Protein AF-A0A9D5ULV4-F1 (afdb_monomer_lite)

Secondary structure (DSSP, 8-state):
-HHHHS--EEEETTEEEETTHHHHHHHHHHHHHHHHHHHHHTT-HHHHH-GGGHHHHHHHHHHHHHHHHHHHHHHHHTT------THHHHHHHHHHHHSTT------S----TTTTTTS--TTS--HHHHHHHHHHHHHHHHHIIIIITTT-HHHHHHHHHHHHHHHHHHHHTTT-HHHHHHHHHHHHHHHHTT--TTS-HHHHTTS-HHHHHHHHHHHHHHHHHS-TTSS--HHHHHHHHHHHHHHHHHHHHHHTT-HHHHHHHHHHHHHHHHHHHHHHHHHHHHHHHHHHHHHHHHTT---

Sequence (303 aa):
LRQVLAPKVDNIDGQLTDTNQKKREDFYSALTAFSNCLKVALQSATYFEDKSFDDKRELYKKALKSMSELRKQVREDAEETVNYDAYAESIRTMLDKHIGGVEIQESEGVYLVGNMGKDAKPKDMSDDEARNKKDAITGRVTKMIEQDLADDPYAQEYFSNLLKKAIEQAKEMFDAPAKQYLLFADFEEQVKERKVEGMPSERFDDLNPKVKRHVQAYYGLFLKHLDDVSNLSEDERFDFSMAIDEVVTSAVAEFSINPQEIEKQINRQLLPMMFKAIGMNAAKTIINDVIQITRLGVAGYHS

Radius of gyration: 25.41 Å; chains: 1; bounding box: 63×46×69 Å

Foldseek 3Di:
DLLLQFFAWDQDPNDTDGPNPVVLVVLVVVLLVLLVVLLVLVVDPVSVVDPVCPVVNVVSLVVNVVSLLSNVVRCVLLVPDDPVDPRVVSSVVCCCVPVPDDPPPPPPPPPPSVCLLPDDPLVPDDLVRLQSLLSSLLSVLLCCLVQVCLLAPQLSVQLSVVSNVLSVVLVVVVPCSSVNNNSSSVSSVCSVVSPDPPQPPVVLVPDDPVLSSQLVSLLSLCVVLDDPPDFDDNVRSSVLSSVLSVQLVVLCVVQVPPLVSSLVSSCVVQQVVVCVTPNRPSSVSSSVSSSSSSCCVSVPSDD

pLDDT: mean 74.27, std 13.92, range [29.5, 90.75]

Structure (mmCIF, N/CA/C/O backbone):
data_AF-A0A9D5ULV4-F1
#
_entry.id   AF-A0A9D5ULV4-F1
#
loop_
_atom_site.group_PDB
_atom_site.id
_atom_site.type_symbol
_atom_site.label_atom_id
_atom_site.label_alt_id
_atom_site.label_comp_id
_atom_site.label_asym_id
_atom_site.label_entity_id
_atom_site.label_seq_id
_atom_site.pdbx_PDB_ins_code
_atom_site.Cartn_x
_atom_site.Cartn_y
_atom_site.Cartn_z
_atom_site.occupancy
_atom_site.B_iso_or_equiv
_atom_site.auth_seq_id
_atom_site.auth_comp_id
_atom_site.auth_asym_id
_atom_site.auth_atom_id
_atom_site.pdbx_PDB_model_num
ATOM 1 N N . LEU A 1 1 ? 9.200 -9.197 -23.186 1.00 66.88 1 LEU A N 1
ATOM 2 C CA . LEU A 1 1 ? 9.916 -8.285 -22.256 1.00 66.88 1 LEU A CA 1
ATOM 3 C C . LEU A 1 1 ? 8.990 -7.719 -21.185 1.00 66.88 1 LEU A C 1
ATOM 5 O O . LEU A 1 1 ? 9.306 -7.909 -20.022 1.00 66.88 1 LEU A O 1
ATOM 9 N N . ARG A 1 2 ? 7.840 -7.123 -21.541 1.00 71.25 2 ARG A N 1
ATOM 10 C CA . ARG A 1 2 ? 6.852 -6.610 -20.568 1.00 71.25 2 ARG A CA 1
ATOM 11 C C . ARG A 1 2 ? 6.470 -7.619 -19.473 1.00 71.25 2 ARG A C 1
ATOM 13 O O . ARG A 1 2 ? 6.623 -7.299 -18.307 1.00 71.25 2 ARG A O 1
ATOM 20 N N . GLN A 1 3 ? 6.143 -8.863 -19.830 1.00 71.69 3 GLN A N 1
ATOM 21 C CA . GLN A 1 3 ? 5.809 -9.935 -18.871 1.00 71.69 3 GLN A CA 1
ATOM 22 C C . GLN A 1 3 ? 6.907 -10.235 -17.828 1.00 71.69 3 GLN A C 1
ATOM 24 O O . GLN A 1 3 ? 6.620 -10.661 -16.718 1.00 71.69 3 GLN A O 1
ATOM 29 N N . VAL A 1 4 ? 8.184 -10.021 -18.168 1.00 81.44 4 VAL A N 1
ATOM 30 C CA . VAL A 1 4 ? 9.313 -10.281 -17.251 1.00 81.44 4 VAL A CA 1
ATOM 31 C C . VAL A 1 4 ? 9.446 -9.176 -16.199 1.00 81.44 4 VAL A C 1
ATOM 33 O O . VAL A 1 4 ? 10.030 -9.402 -15.141 1.00 81.44 4 VAL A O 1
ATOM 36 N N . LEU A 1 5 ? 8.924 -7.988 -16.508 1.00 81.94 5 LEU A N 1
ATOM 37 C CA . LEU A 1 5 ? 8.974 -6.803 -15.659 1.00 81.94 5 LEU A CA 1
ATOM 38 C C . LEU A 1 5 ? 7.630 -6.512 -14.979 1.00 81.94 5 LEU A C 1
ATOM 40 O O . LEU A 1 5 ? 7.624 -5.796 -13.988 1.00 81.94 5 LEU A O 1
ATOM 44 N N . ALA A 1 6 ? 6.516 -7.063 -15.469 1.00 80.44 6 ALA A N 1
ATOM 45 C CA . ALA A 1 6 ? 5.201 -6.920 -14.850 1.00 80.44 6 ALA A CA 1
ATOM 46 C C . ALA A 1 6 ? 5.227 -7.348 -13.365 1.00 80.44 6 ALA A C 1
ATOM 48 O O . ALA A 1 6 ? 5.988 -8.264 -13.013 1.00 80.44 6 ALA A O 1
ATOM 49 N N . PRO A 1 7 ? 4.445 -6.684 -12.493 1.00 82.88 7 PRO A N 1
ATOM 50 C CA . PRO A 1 7 ? 4.368 -7.042 -11.080 1.00 82.88 7 PRO A CA 1
ATOM 51 C C . PRO A 1 7 ? 3.946 -8.496 -10.928 1.00 82.88 7 PRO A C 1
ATOM 53 O O . PRO A 1 7 ? 3.003 -8.945 -11.568 1.00 82.88 7 PRO A O 1
ATOM 56 N N . LYS A 1 8 ? 4.666 -9.252 -10.101 1.00 85.00 8 LYS A N 1
ATOM 57 C CA . LYS A 1 8 ? 4.357 -10.660 -9.865 1.00 85.00 8 LYS A CA 1
ATOM 58 C C . LYS A 1 8 ? 4.332 -10.932 -8.376 1.00 85.00 8 LYS A C 1
ATOM 60 O O . LYS A 1 8 ? 5.344 -11.310 -7.780 1.00 85.00 8 LYS A O 1
ATOM 65 N N . VAL A 1 9 ? 3.147 -10.725 -7.812 1.00 84.19 9 VAL A N 1
ATOM 66 C CA . VAL A 1 9 ? 2.872 -10.956 -6.398 1.00 84.19 9 VAL A CA 1
ATOM 67 C C . VAL A 1 9 ? 2.706 -12.448 -6.151 1.00 84.19 9 VAL A C 1
ATOM 69 O O . VAL A 1 9 ? 1.846 -13.107 -6.736 1.00 84.19 9 VAL A O 1
ATOM 72 N N . ASP A 1 10 ? 3.539 -12.966 -5.261 1.00 82.25 10 ASP A N 1
ATOM 73 C CA . ASP A 1 10 ? 3.468 -14.321 -4.742 1.00 82.25 10 ASP A CA 1
ATOM 74 C C . ASP A 1 10 ? 3.473 -14.276 -3.208 1.00 82.25 10 ASP A C 1
ATOM 76 O O . ASP A 1 10 ? 4.023 -13.364 -2.593 1.00 82.25 10 ASP A O 1
ATOM 80 N N . ASN A 1 11 ? 2.852 -15.272 -2.576 1.00 82.31 11 ASN A N 1
ATOM 81 C CA . ASN A 1 11 ? 2.941 -15.461 -1.131 1.00 82.31 11 ASN A CA 1
ATOM 82 C C . ASN A 1 11 ? 4.244 -16.211 -0.805 1.00 82.31 11 ASN A C 1
ATOM 84 O O . ASN A 1 11 ? 4.373 -17.386 -1.155 1.00 82.31 11 ASN A O 1
ATOM 88 N N . ILE A 1 12 ? 5.196 -15.528 -0.167 1.00 81.44 12 ILE A N 1
ATOM 89 C CA . ILE A 1 12 ? 6.477 -16.081 0.293 1.00 81.44 12 ILE A CA 1
ATOM 90 C C . ILE A 1 12 ? 6.503 -15.955 1.815 1.00 81.44 12 ILE A C 1
ATOM 92 O O . ILE A 1 12 ? 6.369 -14.856 2.344 1.00 81.44 12 ILE A O 1
ATOM 96 N N . ASP A 1 13 ? 6.621 -17.082 2.521 1.00 77.50 13 ASP A N 1
ATOM 97 C CA . ASP A 1 13 ? 6.678 -17.142 3.991 1.00 77.50 13 ASP A CA 1
ATOM 98 C C . ASP A 1 13 ? 5.540 -16.384 4.711 1.00 77.50 13 ASP A C 1
ATOM 100 O O . ASP A 1 13 ? 5.704 -15.857 5.810 1.00 77.50 13 ASP A O 1
ATOM 104 N N . GLY A 1 14 ? 4.352 -16.328 4.097 1.00 73.50 14 GLY A N 1
ATOM 105 C CA . GLY A 1 14 ? 3.178 -15.653 4.655 1.00 73.50 14 GLY A CA 1
ATOM 106 C C . GLY A 1 14 ? 3.082 -14.159 4.331 1.00 73.50 14 GLY A C 1
ATOM 107 O O . GLY A 1 14 ? 2.110 -13.525 4.755 1.00 73.50 14 GLY A O 1
ATOM 108 N N . GLN A 1 15 ? 4.023 -13.600 3.567 1.00 75.44 15 GLN A N 1
ATOM 109 C CA . GLN A 1 15 ? 4.020 -12.210 3.109 1.00 75.44 15 GLN A CA 1
ATOM 110 C C . GLN A 1 15 ? 3.760 -12.130 1.601 1.00 75.44 15 GLN A C 1
ATOM 112 O O . GLN A 1 15 ? 4.337 -12.878 0.808 1.00 75.44 15 GLN A O 1
ATOM 117 N N . LEU A 1 16 ? 2.884 -11.208 1.195 1.00 79.31 16 LEU A N 1
ATOM 118 C CA . LEU A 1 16 ? 2.658 -10.899 -0.215 1.00 79.31 16 LEU A CA 1
ATOM 119 C C . LEU A 1 16 ? 3.875 -10.130 -0.729 1.00 79.31 16 LEU A C 1
ATOM 121 O O . LEU A 1 16 ? 4.166 -9.037 -0.262 1.00 79.31 16 LEU A O 1
ATOM 125 N N . THR A 1 17 ? 4.622 -10.736 -1.647 1.00 81.69 17 THR A N 1
ATOM 126 C CA . THR A 1 17 ? 5.887 -10.188 -2.142 1.00 81.69 17 THR A CA 1
ATOM 127 C C . THR A 1 17 ? 5.863 -10.111 -3.659 1.00 81.69 17 THR A C 1
ATOM 129 O O . THR A 1 17 ? 5.607 -11.110 -4.335 1.00 81.69 17 THR A O 1
ATOM 132 N N . ASP A 1 18 ? 6.190 -8.944 -4.216 1.00 85.81 18 ASP A N 1
ATOM 133 C CA . ASP A 1 18 ? 6.416 -8.804 -5.652 1.00 85.81 18 ASP A CA 1
ATOM 134 C C . ASP A 1 18 ? 7.810 -9.317 -6.043 1.00 85.81 18 ASP A C 1
ATOM 136 O O . ASP A 1 18 ? 8.836 -8.649 -5.898 1.00 85.81 18 ASP A O 1
ATOM 140 N N . THR A 1 19 ? 7.844 -10.522 -6.602 1.00 87.44 19 THR A N 1
ATOM 141 C CA . THR A 1 19 ? 9.079 -11.210 -7.011 1.00 87.44 19 THR A CA 1
ATOM 142 C C . THR A 1 19 ? 9.825 -10.525 -8.157 1.00 87.44 19 THR A C 1
ATOM 144 O O . THR A 1 19 ? 11.019 -10.771 -8.358 1.00 87.44 19 THR A O 1
ATOM 147 N N . ASN A 1 20 ? 9.151 -9.664 -8.923 1.00 88.25 20 ASN A N 1
ATOM 148 C CA . ASN A 1 20 ? 9.745 -8.939 -10.041 1.00 88.25 20 ASN A CA 1
ATOM 149 C C . ASN A 1 20 ? 10.171 -7.513 -9.670 1.00 88.25 20 ASN A C 1
ATOM 151 O O . ASN A 1 20 ? 10.810 -6.864 -10.501 1.00 88.25 20 ASN A O 1
ATOM 155 N N . GLN A 1 21 ? 9.919 -7.052 -8.438 1.00 8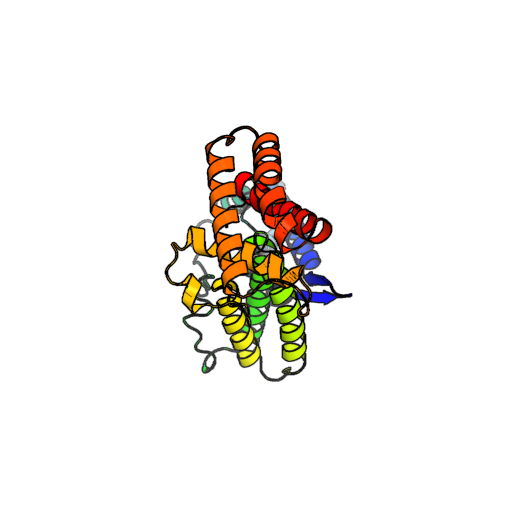5.75 21 GLN A N 1
ATOM 156 C CA . GLN A 1 21 ? 10.292 -5.708 -7.988 1.00 85.75 21 GLN A CA 1
ATOM 157 C C . GLN A 1 21 ? 11.775 -5.407 -8.242 1.00 85.75 21 GLN A C 1
ATOM 159 O O . GLN A 1 21 ? 12.106 -4.444 -8.931 1.00 85.75 21 GLN A O 1
ATOM 164 N N . LYS A 1 22 ? 12.678 -6.290 -7.799 1.00 87.50 22 LYS A N 1
ATOM 165 C CA . LYS A 1 22 ? 14.123 -6.113 -8.014 1.00 87.50 22 LYS A CA 1
ATOM 166 C C . LYS A 1 22 ? 14.494 -6.012 -9.498 1.00 87.50 22 LYS A C 1
ATOM 168 O O . LYS A 1 22 ? 15.305 -5.178 -9.882 1.00 87.50 22 LYS A O 1
ATOM 173 N N . LYS A 1 23 ? 13.880 -6.833 -10.357 1.00 89.31 23 LYS A N 1
ATOM 174 C CA . LYS A 1 23 ? 14.143 -6.797 -11.806 1.00 89.31 23 LYS A CA 1
ATOM 175 C C . LYS A 1 23 ? 13.681 -5.480 -12.427 1.00 89.31 23 LYS A C 1
ATOM 177 O O . LYS A 1 23 ? 14.348 -4.980 -13.333 1.00 89.31 23 LYS A O 1
ATOM 182 N N . ARG A 1 24 ? 12.558 -4.921 -11.956 1.00 90.06 24 ARG A N 1
ATOM 183 C CA . ARG A 1 24 ? 12.090 -3.592 -12.372 1.00 90.06 24 ARG A CA 1
ATOM 184 C C . ARG A 1 24 ? 13.054 -2.500 -11.935 1.00 90.06 24 ARG A C 1
ATOM 186 O O . ARG A 1 24 ? 13.441 -1.684 -12.766 1.00 90.06 24 ARG A O 1
ATOM 193 N N . GLU A 1 25 ? 13.481 -2.513 -10.676 1.00 84.56 25 GLU A N 1
ATOM 194 C CA . GLU A 1 25 ? 14.440 -1.542 -10.138 1.00 84.56 25 GLU A CA 1
ATOM 195 C C . GLU A 1 25 ? 15.774 -1.578 -10.899 1.00 84.56 25 GLU A C 1
ATOM 197 O O . GLU A 1 25 ? 16.257 -0.535 -11.350 1.00 84.56 25 GLU A O 1
ATOM 202 N N . ASP A 1 26 ? 16.317 -2.775 -11.141 1.00 88.44 26 ASP A N 1
ATOM 203 C CA . ASP A 1 26 ? 17.537 -2.978 -11.926 1.00 88.44 26 ASP A CA 1
ATOM 204 C C . ASP A 1 26 ? 17.370 -2.458 -13.364 1.00 88.44 26 ASP A C 1
ATOM 206 O O . ASP A 1 26 ? 18.241 -1.755 -13.883 1.00 88.44 26 ASP A O 1
ATOM 210 N N . PHE A 1 27 ? 16.228 -2.736 -14.005 1.00 89.31 27 PHE A N 1
ATOM 211 C CA . PHE A 1 27 ? 15.907 -2.209 -15.332 1.00 89.31 27 PHE A CA 1
ATOM 212 C C . PHE A 1 27 ? 15.826 -0.676 -15.340 1.00 89.31 27 PHE A C 1
ATOM 214 O O . PHE A 1 27 ? 16.402 -0.035 -16.223 1.00 89.31 27 PHE A O 1
ATOM 221 N N . TYR A 1 28 ? 15.156 -0.064 -14.359 1.00 85.69 28 TYR A N 1
ATOM 222 C CA . TYR A 1 28 ? 15.059 1.392 -14.260 1.00 85.69 28 TYR A CA 1
ATOM 223 C C . TYR A 1 28 ? 16.427 2.034 -14.054 1.00 85.69 28 TYR A C 1
ATOM 225 O O . TYR A 1 28 ? 16.720 3.050 -14.690 1.00 85.69 28 TYR A O 1
ATOM 233 N N . SER A 1 29 ? 17.265 1.442 -13.204 1.00 84.75 29 SER A N 1
ATOM 234 C CA . SER A 1 29 ? 18.632 1.893 -12.956 1.00 84.75 29 SER A CA 1
ATOM 235 C C . SER A 1 29 ? 19.494 1.775 -14.216 1.00 84.75 29 SER A C 1
ATOM 237 O O . SER A 1 29 ? 20.126 2.748 -14.630 1.00 84.75 29 SER A O 1
ATOM 239 N N . ALA A 1 30 ? 19.441 0.636 -14.911 1.00 88.62 30 ALA A N 1
ATOM 240 C CA . ALA A 1 30 ? 20.184 0.411 -16.148 1.00 88.62 30 ALA A CA 1
ATOM 241 C C . ALA A 1 30 ? 19.752 1.361 -17.276 1.00 88.62 30 ALA A C 1
ATOM 243 O O . ALA A 1 30 ? 20.603 1.950 -17.945 1.00 88.62 30 ALA A O 1
ATOM 244 N N . LEU A 1 31 ? 18.443 1.574 -17.459 1.00 86.81 31 LEU A N 1
ATOM 245 C CA . LEU A 1 31 ? 17.925 2.544 -18.429 1.00 86.81 31 LEU A CA 1
ATOM 246 C C . LEU A 1 31 ? 18.376 3.966 -18.080 1.00 86.81 31 LEU A C 1
ATOM 248 O O . LEU A 1 31 ? 18.693 4.758 -18.967 1.00 86.81 31 LEU A O 1
ATOM 252 N N . THR A 1 32 ? 18.458 4.268 -16.784 1.00 82.56 32 THR A N 1
ATOM 253 C CA . THR A 1 32 ? 18.956 5.550 -16.291 1.00 82.56 32 THR A CA 1
ATOM 254 C C . THR A 1 32 ? 20.454 5.717 -16.596 1.00 82.56 32 THR A C 1
ATOM 256 O O . THR A 1 32 ? 20.890 6.700 -17.188 1.00 82.56 32 THR A O 1
ATOM 259 N N . ALA A 1 33 ? 21.283 4.723 -16.300 1.00 85.44 33 ALA A N 1
ATOM 260 C CA . ALA A 1 33 ? 22.697 4.773 -16.664 1.00 85.44 33 ALA A CA 1
ATOM 261 C C . ALA A 1 33 ? 22.896 4.921 -18.188 1.00 85.44 33 ALA A C 1
ATOM 263 O O . ALA A 1 33 ? 23.679 5.762 -18.641 1.00 85.44 33 ALA A O 1
ATOM 264 N N . PHE A 1 34 ? 22.136 4.158 -18.981 1.00 87.50 34 PHE A N 1
ATOM 265 C CA . PHE A 1 34 ? 22.201 4.185 -20.440 1.00 87.50 34 PHE A CA 1
ATOM 266 C C . PHE A 1 34 ? 21.852 5.559 -21.012 1.00 87.50 34 PHE A C 1
ATOM 268 O O . PHE A 1 34 ? 22.612 6.099 -21.817 1.00 87.50 34 PHE A O 1
ATOM 275 N N . SER A 1 35 ? 20.737 6.161 -20.593 1.00 82.56 35 SER A N 1
ATOM 276 C CA . SER A 1 35 ? 20.320 7.428 -21.186 1.00 82.56 35 SER A CA 1
ATOM 277 C C . SER A 1 35 ? 21.153 8.614 -20.698 1.00 82.56 35 SER A C 1
ATOM 279 O O . SER A 1 35 ? 21.391 9.529 -21.480 1.00 82.56 35 SER A O 1
ATOM 281 N N . ASN A 1 36 ? 21.719 8.574 -19.488 1.00 83.50 36 ASN A N 1
ATOM 282 C CA . ASN A 1 36 ? 22.753 9.534 -19.084 1.00 83.50 36 ASN A CA 1
ATOM 283 C C . ASN A 1 36 ? 24.006 9.441 -19.963 1.00 83.50 36 ASN A C 1
ATOM 285 O O . ASN A 1 36 ? 24.511 10.462 -20.429 1.00 83.50 36 ASN A O 1
ATOM 289 N N . CYS A 1 37 ? 24.489 8.226 -20.230 1.00 86.75 37 CYS A N 1
ATOM 290 C CA . CYS A 1 37 ? 25.643 8.015 -21.100 1.00 86.75 37 CYS A CA 1
ATOM 291 C C . CYS A 1 37 ? 25.365 8.512 -22.526 1.00 86.75 37 CYS A C 1
ATOM 293 O O . CYS A 1 37 ? 26.155 9.273 -23.088 1.00 86.75 37 CYS A O 1
ATOM 295 N N . LEU A 1 38 ? 24.200 8.163 -23.082 1.00 84.62 38 LEU A N 1
ATOM 296 C CA . LEU A 1 38 ? 23.801 8.596 -24.419 1.00 84.62 38 LEU A CA 1
ATOM 297 C C . LEU A 1 38 ? 23.652 10.122 -24.506 1.00 84.62 38 LEU A C 1
ATOM 299 O O . LEU A 1 38 ? 24.035 10.710 -25.513 1.00 84.62 38 LEU A O 1
ATOM 303 N N . LYS A 1 39 ? 23.174 10.782 -23.443 1.00 82.94 39 LYS A N 1
ATOM 304 C CA . LYS A 1 39 ? 23.082 12.250 -23.372 1.00 82.94 39 LYS A CA 1
ATOM 305 C C . LYS A 1 39 ? 24.449 12.902 -23.548 1.00 82.94 39 LYS A C 1
ATOM 307 O O . LYS A 1 39 ? 24.581 13.828 -24.341 1.00 82.94 39 LYS A O 1
ATOM 312 N N . VAL 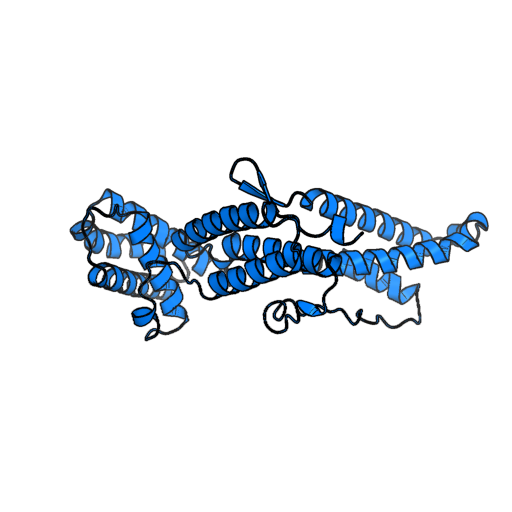A 1 40 ? 25.450 12.417 -22.814 1.00 85.31 40 VAL A N 1
ATOM 313 C CA . VAL A 1 40 ? 26.824 12.932 -22.886 1.00 85.31 40 VAL A CA 1
ATOM 314 C C . VAL A 1 40 ? 27.429 12.643 -24.260 1.00 85.31 40 VAL A C 1
ATOM 316 O O . VAL A 1 40 ? 28.032 13.529 -24.861 1.00 85.31 40 VAL A O 1
ATOM 319 N N . ALA A 1 41 ? 27.210 11.442 -24.801 1.00 84.75 41 ALA A N 1
ATOM 320 C CA . ALA A 1 41 ? 27.691 11.072 -26.130 1.00 84.75 41 ALA A CA 1
ATOM 321 C C . ALA A 1 41 ? 27.114 11.985 -27.226 1.00 84.75 41 ALA A C 1
ATOM 323 O O . ALA A 1 41 ? 27.865 12.525 -28.033 1.00 84.75 41 ALA A O 1
ATOM 324 N N . LEU A 1 42 ? 25.803 12.248 -27.207 1.00 81.38 42 LEU A N 1
ATOM 325 C CA . LEU A 1 42 ? 25.123 13.133 -28.164 1.00 81.38 42 LEU A CA 1
ATOM 326 C C . LEU A 1 42 ? 25.532 14.613 -28.051 1.00 81.38 42 LEU A C 1
ATOM 328 O O . LEU A 1 42 ? 25.191 15.405 -28.929 1.00 81.38 42 LEU A O 1
ATOM 332 N N . GLN A 1 43 ? 26.248 14.993 -26.992 1.00 81.94 43 GLN A N 1
ATOM 333 C CA . GLN A 1 43 ? 26.827 16.327 -26.810 1.00 81.94 43 GLN A CA 1
ATOM 334 C C . GLN A 1 43 ? 28.311 16.394 -27.207 1.00 81.94 43 GLN A C 1
ATOM 336 O O . GLN A 1 43 ? 28.872 17.487 -27.255 1.00 81.94 43 GLN A O 1
ATOM 341 N N . SER A 1 44 ? 28.953 15.258 -27.498 1.00 85.19 44 SER A N 1
ATOM 342 C CA . SER A 1 44 ? 30.380 15.189 -27.812 1.00 85.19 44 SER A CA 1
ATOM 343 C C . SER A 1 44 ? 30.644 15.221 -29.316 1.00 85.19 44 SER A C 1
ATOM 345 O O . SER A 1 44 ? 30.149 14.374 -30.055 1.00 85.19 44 SER A O 1
ATOM 347 N N . ALA A 1 45 ? 31.503 16.134 -29.776 1.00 79.38 45 ALA A N 1
ATOM 348 C CA . ALA A 1 45 ? 31.933 16.189 -31.177 1.00 79.38 45 ALA A CA 1
ATOM 349 C C . ALA A 1 45 ? 32.680 14.913 -31.609 1.00 79.38 45 ALA A C 1
ATOM 351 O O . ALA A 1 45 ? 32.412 14.367 -32.678 1.00 79.38 45 ALA A O 1
ATOM 352 N N . THR A 1 46 ? 33.524 14.361 -30.730 1.00 84.38 46 THR A N 1
ATOM 353 C CA . THR A 1 46 ? 34.290 13.130 -31.001 1.00 84.38 46 THR A CA 1
ATOM 354 C C . THR A 1 46 ? 33.395 11.917 -31.243 1.00 84.38 46 THR A C 1
ATOM 356 O O . THR A 1 46 ? 33.752 11.024 -32.006 1.00 84.38 46 THR A O 1
ATOM 359 N N . TYR A 1 47 ? 32.201 11.895 -30.644 1.00 82.38 47 TYR A N 1
ATOM 360 C CA . TYR A 1 47 ? 31.223 10.836 -30.871 1.00 82.38 47 TYR A CA 1
ATOM 361 C C . TYR A 1 47 ? 30.652 10.867 -32.293 1.00 82.38 47 TYR A C 1
ATOM 363 O O . TYR A 1 47 ? 30.339 9.808 -32.836 1.00 82.38 47 TYR A O 1
ATOM 371 N N . PHE A 1 48 ? 30.536 12.055 -32.900 1.00 79.88 48 PHE A N 1
ATOM 372 C CA . PHE A 1 48 ? 30.076 12.237 -34.280 1.00 79.88 48 PHE A CA 1
ATOM 373 C C . PHE A 1 48 ? 31.190 12.052 -35.318 1.00 79.88 48 PHE A C 1
ATOM 375 O O . PHE A 1 48 ? 30.920 11.624 -36.438 1.00 79.88 48 PHE A O 1
ATOM 382 N N . GLU A 1 49 ? 32.440 12.311 -34.944 1.00 82.50 49 GLU A N 1
ATOM 383 C CA . GLU A 1 49 ? 33.607 12.123 -35.816 1.00 82.50 49 GLU A CA 1
ATOM 384 C C . GLU A 1 49 ? 34.025 10.647 -35.951 1.00 82.50 49 GLU A C 1
ATOM 386 O O . GLU A 1 49 ? 34.601 10.249 -36.966 1.00 82.50 49 GLU A O 1
ATOM 391 N N . ASP A 1 50 ? 33.705 9.811 -34.959 1.00 86.31 50 ASP A N 1
ATOM 392 C CA . ASP A 1 50 ? 34.031 8.385 -34.973 1.00 86.31 50 ASP A CA 1
ATOM 393 C C . ASP A 1 50 ? 33.056 7.565 -35.842 1.00 86.31 50 ASP A C 1
ATOM 395 O O . ASP A 1 50 ? 31.928 7.253 -35.446 1.00 86.31 50 ASP A O 1
ATOM 399 N N . LYS A 1 51 ? 33.533 7.152 -37.023 1.00 82.44 51 LYS A N 1
ATOM 400 C CA . LYS A 1 51 ? 32.791 6.341 -38.006 1.00 82.44 51 LYS A CA 1
ATOM 401 C C . LYS A 1 51 ? 32.366 4.961 -37.495 1.00 82.44 51 LYS A C 1
ATOM 403 O O . LYS A 1 51 ? 31.465 4.355 -38.066 1.00 82.44 51 LYS A O 1
ATOM 408 N N . SER A 1 52 ? 32.968 4.444 -36.420 1.00 82.06 52 SER A N 1
ATOM 409 C CA . SER A 1 52 ? 32.582 3.146 -35.840 1.00 82.06 52 SER A CA 1
ATOM 410 C C . SER A 1 52 ? 31.189 3.154 -35.186 1.00 82.06 52 SER A C 1
ATOM 412 O O . SER A 1 52 ? 30.648 2.089 -34.847 1.00 82.06 52 SER A O 1
ATOM 414 N N . PHE A 1 53 ? 30.599 4.345 -35.023 1.00 79.75 53 PHE A N 1
ATOM 415 C CA . PHE A 1 53 ? 29.280 4.558 -34.436 1.00 79.75 53 PHE A CA 1
ATOM 416 C C . PHE A 1 53 ? 28.192 4.964 -35.434 1.00 79.75 53 PHE A C 1
ATOM 418 O O . PHE A 1 53 ? 27.042 5.053 -35.007 1.00 79.75 53 PHE A O 1
ATOM 425 N N . ASP A 1 54 ? 28.493 5.169 -36.721 1.00 77.75 54 ASP A N 1
ATOM 426 C CA . ASP A 1 54 ? 27.512 5.671 -37.701 1.00 77.75 54 ASP A CA 1
ATOM 427 C C . ASP A 1 54 ? 26.224 4.823 -37.726 1.00 77.75 54 ASP A C 1
ATOM 429 O O . ASP A 1 54 ? 25.134 5.360 -37.526 1.00 77.75 54 ASP A O 1
ATOM 433 N N . ASP A 1 55 ? 26.344 3.494 -37.798 1.00 77.44 55 ASP A N 1
ATOM 434 C CA . ASP A 1 55 ? 25.190 2.575 -37.795 1.00 77.44 55 ASP A CA 1
ATOM 435 C C . ASP A 1 55 ? 24.589 2.337 -36.393 1.00 77.44 55 ASP A C 1
ATOM 437 O O . ASP A 1 55 ? 23.466 1.851 -36.243 1.00 77.44 55 ASP A O 1
ATOM 441 N N . LYS A 1 56 ? 25.333 2.669 -35.330 1.00 82.25 56 LYS A N 1
ATOM 442 C CA . LYS A 1 56 ? 24.943 2.406 -33.931 1.00 82.25 56 LYS A CA 1
ATOM 443 C C . LYS A 1 56 ? 24.198 3.575 -33.294 1.00 82.25 56 LYS A C 1
ATOM 445 O O . LYS A 1 56 ? 23.397 3.358 -32.389 1.00 82.25 56 LYS A O 1
ATOM 450 N N . ARG A 1 57 ? 24.433 4.806 -33.759 1.00 82.44 57 ARG A N 1
ATOM 451 C CA . ARG A 1 57 ? 23.785 6.028 -33.246 1.00 82.44 57 ARG A CA 1
ATOM 452 C C . ARG A 1 57 ? 22.264 5.936 -33.327 1.00 82.44 57 ARG A C 1
ATOM 454 O O . ARG A 1 57 ? 21.581 6.153 -32.328 1.00 82.44 57 ARG A O 1
ATOM 461 N N . GLU A 1 58 ? 21.740 5.558 -34.490 1.00 81.31 58 GLU A N 1
ATOM 462 C CA . GLU A 1 58 ? 20.295 5.405 -34.687 1.00 81.31 58 GLU A CA 1
ATOM 463 C C . GLU A 1 58 ? 19.730 4.208 -33.916 1.00 81.31 58 GLU A C 1
ATOM 465 O O . GLU A 1 58 ? 18.651 4.306 -33.328 1.00 81.31 58 GLU A O 1
ATOM 470 N N . LEU A 1 59 ? 20.485 3.108 -33.817 1.00 85.00 59 LEU A N 1
ATOM 471 C CA . LEU A 1 59 ? 20.104 1.961 -32.991 1.00 85.00 59 LEU A CA 1
ATOM 472 C C . LEU A 1 59 ? 19.943 2.354 -31.514 1.00 85.00 59 LEU A C 1
ATOM 474 O O . LEU A 1 59 ? 18.942 1.998 -30.896 1.00 85.00 59 LEU A O 1
ATOM 478 N N . TYR A 1 60 ? 20.886 3.114 -30.951 1.00 85.25 60 TYR A N 1
ATOM 479 C CA . TYR A 1 60 ? 20.832 3.552 -29.553 1.00 85.25 60 TYR A CA 1
ATOM 480 C C . TYR A 1 60 ? 19.680 4.517 -29.278 1.00 85.25 60 TYR A C 1
ATOM 482 O O . TYR A 1 60 ? 19.021 4.395 -28.245 1.00 85.25 60 TYR A O 1
ATOM 490 N N . LYS A 1 61 ? 19.376 5.421 -30.216 1.00 82.06 61 LYS A N 1
ATOM 491 C CA . LYS A 1 61 ? 18.197 6.296 -30.130 1.00 82.06 61 LYS A CA 1
ATOM 492 C C . LYS A 1 61 ? 16.891 5.496 -30.147 1.00 82.06 61 LYS A C 1
ATOM 494 O O . LYS A 1 61 ? 16.034 5.707 -29.289 1.00 82.06 61 LYS A O 1
ATOM 499 N N . LYS A 1 62 ? 16.750 4.536 -31.071 1.00 83.69 62 LYS A N 1
ATOM 500 C CA . LYS A 1 62 ? 15.580 3.639 -31.136 1.00 83.69 62 LYS A CA 1
ATOM 501 C C . LYS A 1 62 ? 15.436 2.796 -29.870 1.00 83.69 62 LYS A C 1
ATOM 503 O O . LYS A 1 62 ? 14.335 2.676 -29.333 1.00 83.69 62 LYS A O 1
ATOM 508 N N . ALA A 1 63 ? 16.546 2.251 -29.374 1.00 84.69 63 ALA A N 1
ATOM 509 C CA . ALA A 1 63 ? 16.578 1.485 -28.136 1.00 84.69 63 ALA A CA 1
ATOM 510 C C . ALA A 1 63 ? 16.108 2.342 -26.953 1.00 84.69 63 ALA A C 1
ATOM 512 O O . ALA A 1 63 ? 15.210 1.921 -26.228 1.00 84.69 63 ALA A O 1
ATOM 513 N N . LEU A 1 64 ? 16.620 3.572 -26.812 1.00 82.81 64 LEU A N 1
ATOM 514 C CA . LEU A 1 64 ? 16.197 4.485 -25.750 1.00 82.81 64 LEU A CA 1
ATOM 515 C C . LEU A 1 64 ? 14.687 4.756 -25.782 1.00 82.81 64 LEU A C 1
ATOM 517 O O . LEU A 1 64 ? 14.041 4.701 -24.733 1.00 82.81 64 LEU A O 1
ATOM 521 N N . LYS A 1 65 ? 14.130 5.023 -26.971 1.00 81.06 65 LYS A N 1
ATOM 522 C CA . LYS A 1 65 ? 12.691 5.253 -27.161 1.00 81.06 65 LYS A CA 1
ATOM 523 C C . LYS A 1 65 ? 11.876 4.038 -26.710 1.00 81.06 65 LYS A C 1
ATOM 525 O O . LYS A 1 65 ? 11.078 4.154 -25.784 1.00 81.06 65 LYS A O 1
ATOM 530 N N . SER A 1 66 ? 12.157 2.866 -27.280 1.00 80.69 66 SER A N 1
ATOM 531 C CA . SER A 1 66 ? 11.423 1.631 -26.959 1.00 80.69 66 SER A CA 1
ATOM 532 C C . SER A 1 66 ? 11.505 1.239 -25.476 1.00 80.69 66 SER A C 1
ATOM 534 O O . SER A 1 66 ? 10.517 0.808 -24.888 1.00 80.69 66 SER A O 1
ATOM 536 N N . MET A 1 67 ? 12.660 1.433 -24.830 1.00 84.19 67 MET A N 1
ATOM 537 C CA . MET A 1 67 ? 12.841 1.099 -23.412 1.00 84.19 67 MET A CA 1
ATOM 538 C C . MET A 1 67 ? 12.166 2.112 -22.485 1.00 84.19 67 MET A C 1
ATOM 540 O O . MET A 1 67 ? 11.706 1.751 -21.404 1.00 84.19 67 MET A O 1
ATOM 544 N N . SER A 1 68 ? 12.063 3.371 -22.911 1.00 81.00 68 SER A N 1
ATOM 545 C CA . SER A 1 68 ? 11.332 4.409 -22.182 1.00 81.00 68 SER A CA 1
ATOM 546 C C . SER A 1 68 ? 9.817 4.194 -22.260 1.00 81.00 68 SER A C 1
ATOM 548 O O . SER A 1 68 ? 9.134 4.334 -21.247 1.00 81.00 68 SER A O 1
ATOM 550 N N . GLU A 1 69 ? 9.300 3.767 -23.416 1.00 80.25 69 GLU A N 1
ATOM 551 C CA . GLU A 1 69 ? 7.908 3.318 -23.575 1.00 80.25 69 GLU A CA 1
ATOM 552 C C . GLU A 1 69 ? 7.617 2.092 -22.697 1.00 80.25 69 GLU A C 1
ATOM 554 O O . GLU A 1 69 ? 6.643 2.086 -21.945 1.00 80.25 69 GLU A O 1
ATOM 559 N N . LEU A 1 70 ? 8.511 1.095 -22.702 1.00 82.62 70 LEU A N 1
ATOM 560 C CA . LEU A 1 70 ? 8.396 -0.080 -21.836 1.00 82.62 70 LEU A CA 1
ATOM 561 C C . LEU A 1 70 ? 8.400 0.299 -20.347 1.00 82.62 70 LEU A C 1
ATOM 563 O O . LEU A 1 70 ? 7.591 -0.223 -19.585 1.00 82.62 70 LEU A O 1
ATOM 567 N N . ARG A 1 71 ? 9.271 1.226 -19.922 1.00 81.81 71 ARG A N 1
ATOM 568 C CA . ARG A 1 71 ? 9.297 1.732 -18.539 1.00 81.81 71 ARG A CA 1
ATOM 569 C C . ARG A 1 71 ? 7.984 2.410 -18.155 1.00 81.81 71 ARG A C 1
ATOM 571 O O . ARG A 1 71 ? 7.544 2.214 -17.028 1.00 81.81 71 ARG A O 1
ATOM 578 N N . LYS A 1 72 ? 7.373 3.189 -19.056 1.00 78.25 72 LYS A N 1
ATOM 579 C CA . LYS A 1 72 ? 6.065 3.822 -18.811 1.00 78.25 72 LYS A CA 1
ATOM 580 C C . LYS A 1 72 ? 4.998 2.755 -18.547 1.00 78.25 72 LYS A C 1
ATOM 582 O O . LYS A 1 72 ? 4.379 2.786 -17.493 1.00 78.25 72 LYS A O 1
ATOM 587 N N . GLN A 1 73 ? 4.880 1.771 -19.439 1.00 75.62 73 GLN A N 1
ATOM 588 C CA . GLN A 1 73 ? 3.894 0.690 -19.315 1.00 75.62 73 GLN A CA 1
ATOM 589 C C . GLN A 1 73 ? 4.085 -0.141 -18.040 1.00 75.62 73 GLN A C 1
ATOM 591 O O . GLN A 1 73 ? 3.131 -0.398 -17.322 1.00 75.62 73 GLN A O 1
ATOM 596 N N . VAL A 1 74 ? 5.323 -0.535 -17.726 1.00 80.62 74 VAL A N 1
ATOM 597 C CA . VAL A 1 74 ? 5.618 -1.350 -16.535 1.00 80.62 74 VAL A CA 1
ATOM 598 C C . VAL A 1 74 ? 5.315 -0.590 -15.237 1.00 80.62 74 VAL A C 1
ATOM 600 O O . VAL A 1 74 ? 4.833 -1.193 -14.283 1.00 80.62 74 VAL A O 1
ATOM 603 N N . ARG A 1 75 ? 5.572 0.724 -15.196 1.00 76.56 75 ARG A N 1
ATOM 604 C CA . ARG A 1 75 ? 5.228 1.570 -14.042 1.00 76.56 75 ARG A CA 1
ATOM 605 C C . ARG A 1 75 ? 3.725 1.727 -13.860 1.00 76.56 75 ARG A C 1
ATOM 607 O O . ARG A 1 75 ? 3.263 1.689 -12.726 1.00 76.56 75 ARG A O 1
ATOM 614 N N . GLU A 1 76 ? 2.995 1.902 -14.961 1.00 73.50 76 GLU A N 1
ATOM 615 C CA . GLU A 1 76 ? 1.529 1.944 -14.961 1.00 73.50 76 GLU A CA 1
ATOM 616 C C . GLU A 1 76 ? 0.948 0.614 -14.464 1.00 73.50 76 GLU A C 1
ATOM 618 O O . GLU A 1 76 ? 0.102 0.622 -13.575 1.00 73.50 76 GLU A O 1
ATOM 623 N N . ASP A 1 77 ? 1.461 -0.518 -14.957 1.00 72.56 77 ASP A N 1
ATOM 624 C CA . ASP A 1 77 ? 1.030 -1.860 -14.542 1.00 72.56 77 ASP A CA 1
ATOM 625 C C . ASP A 1 77 ? 1.315 -2.142 -13.054 1.00 72.56 77 ASP A C 1
ATOM 627 O O . ASP A 1 77 ? 0.557 -2.859 -12.408 1.00 72.56 77 ASP A O 1
ATOM 631 N N . ALA A 1 78 ? 2.411 -1.602 -12.510 1.00 75.31 78 ALA A N 1
ATOM 632 C CA . ALA A 1 78 ? 2.814 -1.769 -11.111 1.00 75.31 78 ALA A CA 1
ATOM 633 C C . ALA A 1 78 ? 2.253 -0.689 -10.164 1.00 75.31 78 ALA A C 1
ATOM 635 O O . ALA A 1 78 ? 2.595 -0.683 -8.983 1.00 75.31 78 ALA A O 1
ATOM 636 N N . GLU A 1 79 ? 1.439 0.241 -10.677 1.00 67.88 79 GLU A N 1
ATOM 637 C CA . GLU A 1 79 ? 0.929 1.410 -9.949 1.00 67.88 79 GLU A CA 1
ATOM 638 C C . GLU A 1 79 ? 2.016 2.206 -9.207 1.00 67.88 79 GLU A C 1
ATOM 640 O O . GLU A 1 79 ? 1.787 2.783 -8.144 1.00 67.88 79 GLU A O 1
ATOM 645 N N . GLU A 1 80 ? 3.234 2.255 -9.737 1.00 73.62 80 GLU A N 1
ATOM 646 C CA . GLU A 1 80 ? 4.332 2.981 -9.101 1.00 73.62 80 GLU A CA 1
ATOM 647 C C . GLU A 1 80 ? 4.079 4.493 -9.237 1.00 73.62 80 GLU A C 1
ATOM 649 O O . GLU A 1 80 ? 4.055 5.037 -10.345 1.00 73.62 80 GLU A O 1
ATOM 654 N N . THR A 1 81 ? 3.856 5.177 -8.106 1.00 53.19 81 THR A N 1
ATOM 655 C CA . THR A 1 81 ? 3.437 6.585 -8.061 1.00 53.19 81 THR A CA 1
ATOM 656 C C . THR A 1 81 ? 4.428 7.476 -8.808 1.00 53.19 81 THR A C 1
ATOM 658 O O . THR A 1 81 ? 5.649 7.360 -8.664 1.00 53.19 81 THR A O 1
ATOM 661 N N . VAL A 1 82 ? 3.896 8.391 -9.621 1.00 47.56 82 VAL A N 1
ATOM 662 C CA . VAL A 1 82 ? 4.685 9.300 -10.452 1.00 47.56 82 VAL A CA 1
ATOM 663 C C . VAL A 1 82 ? 5.300 10.388 -9.577 1.00 47.56 82 VAL A C 1
ATOM 665 O O . VAL A 1 82 ? 4.779 11.496 -9.496 1.00 47.56 82 VAL A O 1
ATOM 668 N N . ASN A 1 83 ? 6.437 10.102 -8.944 1.00 42.41 83 ASN A N 1
ATOM 669 C CA . ASN A 1 83 ? 7.352 11.186 -8.629 1.00 42.41 83 ASN A CA 1
ATOM 670 C C . ASN A 1 83 ? 8.099 11.523 -9.923 1.00 42.41 83 ASN A C 1
ATOM 672 O O . ASN A 1 83 ? 8.867 10.710 -10.451 1.00 42.41 83 ASN A O 1
ATOM 676 N N . TYR A 1 84 ? 7.786 12.688 -10.492 1.00 45.47 84 TYR A N 1
ATOM 677 C CA . TYR A 1 84 ? 8.511 13.271 -11.617 1.00 45.47 84 TYR A CA 1
ATOM 678 C C . TYR A 1 84 ? 9.898 13.706 -11.136 1.00 45.47 84 TYR A C 1
ATOM 680 O O . TYR A 1 84 ? 10.204 14.890 -11.037 1.00 45.47 84 TYR A O 1
ATOM 688 N N . ASP A 1 85 ? 10.757 12.740 -10.829 1.00 45.69 85 ASP A N 1
ATOM 689 C CA . ASP A 1 85 ? 12.156 13.024 -10.572 1.00 45.69 85 ASP A CA 1
ATOM 690 C C . ASP A 1 85 ? 12.770 13.519 -11.883 1.00 45.69 85 ASP A C 1
ATOM 692 O O . ASP A 1 85 ? 12.524 12.937 -12.947 1.00 45.69 85 ASP A O 1
ATOM 696 N N . ALA A 1 86 ? 13.569 14.587 -11.787 1.00 47.12 86 ALA A N 1
ATOM 697 C CA . ALA A 1 86 ? 14.279 15.368 -12.819 1.00 47.12 86 ALA A CA 1
ATOM 698 C C . ALA A 1 86 ? 14.872 14.589 -14.020 1.00 47.12 86 ALA A C 1
ATOM 700 O O . ALA A 1 86 ? 15.290 15.142 -15.039 1.00 47.12 86 ALA A O 1
ATOM 701 N N . TYR A 1 87 ? 14.913 13.274 -13.896 1.00 49.34 87 TYR A N 1
ATOM 702 C CA . TYR A 1 87 ? 15.326 12.297 -14.866 1.00 49.34 87 TYR A CA 1
ATOM 703 C C . TYR A 1 87 ? 14.397 12.140 -16.077 1.00 49.34 87 TYR A C 1
ATOM 705 O O . TYR A 1 87 ? 14.877 12.113 -17.214 1.00 49.34 87 TYR A O 1
ATOM 713 N N . ALA A 1 88 ? 13.080 12.061 -15.862 1.00 55.91 88 ALA A N 1
ATOM 714 C CA . ALA A 1 88 ? 12.116 11.819 -16.940 1.00 55.91 88 ALA A CA 1
ATOM 715 C C . ALA A 1 88 ? 12.043 13.002 -17.919 1.00 55.91 88 ALA A C 1
ATOM 717 O O . ALA A 1 88 ? 12.001 12.799 -19.133 1.00 55.91 88 ALA A O 1
ATOM 718 N N . GLU A 1 89 ? 12.118 14.232 -17.404 1.00 59.25 89 GLU A N 1
ATOM 719 C CA . GLU A 1 89 ? 12.244 15.441 -18.223 1.00 59.25 89 GLU A CA 1
ATOM 720 C C . GLU A 1 89 ? 13.529 15.438 -19.044 1.00 59.25 89 GLU A C 1
ATOM 722 O O . GLU A 1 89 ? 13.511 15.796 -20.220 1.00 59.25 89 GLU A O 1
ATOM 727 N N . SER A 1 90 ? 14.643 14.988 -18.461 1.00 59.41 90 SER A N 1
ATOM 728 C CA . SER A 1 90 ? 15.922 14.936 -19.168 1.00 59.41 90 SER A CA 1
ATOM 729 C C . SER A 1 90 ? 15.917 13.932 -20.327 1.00 59.41 90 SER A C 1
ATOM 731 O O . SER A 1 90 ? 16.503 14.217 -21.374 1.00 59.41 90 SER A O 1
ATOM 733 N N . ILE A 1 91 ? 15.216 12.799 -20.175 1.00 62.47 91 ILE A N 1
ATOM 734 C CA . ILE A 1 91 ? 15.012 11.822 -21.250 1.00 62.47 91 ILE A CA 1
ATOM 735 C C . ILE A 1 91 ? 14.077 12.395 -22.313 1.00 62.47 91 ILE A C 1
ATOM 737 O O . ILE A 1 91 ? 14.435 12.360 -23.485 1.00 62.47 91 ILE A O 1
ATOM 741 N N . ARG A 1 92 ? 12.923 12.957 -21.926 1.00 63.06 92 ARG A N 1
ATOM 742 C CA . ARG A 1 92 ? 11.971 13.577 -22.867 1.00 63.06 92 ARG A CA 1
ATOM 743 C C . ARG A 1 92 ? 12.635 14.680 -23.683 1.00 63.06 92 ARG A C 1
ATOM 745 O O . ARG A 1 92 ? 12.645 14.608 -24.901 1.00 63.06 92 ARG A O 1
ATOM 752 N N . THR A 1 93 ? 13.328 15.601 -23.020 1.00 66.44 93 THR A N 1
ATOM 753 C CA . THR A 1 93 ? 14.066 16.690 -23.675 1.00 66.44 93 THR A CA 1
ATOM 754 C C . THR A 1 93 ? 15.137 16.162 -24.632 1.00 66.44 93 THR A C 1
ATOM 756 O O . THR A 1 93 ? 15.355 16.733 -25.697 1.00 66.44 93 THR A O 1
ATOM 759 N N . MET A 1 94 ? 15.837 15.077 -24.276 1.00 66.50 94 MET A N 1
ATOM 760 C CA . MET A 1 94 ? 16.836 14.466 -25.156 1.00 66.50 94 MET A CA 1
ATOM 761 C C . MET A 1 94 ? 16.187 13.787 -26.370 1.00 66.50 94 MET A C 1
ATOM 763 O O . MET A 1 94 ? 16.688 13.953 -27.483 1.00 66.50 94 MET A O 1
ATOM 767 N N . LEU A 1 95 ? 15.083 13.060 -26.170 1.00 63.88 95 LEU A N 1
ATOM 768 C CA . LEU A 1 95 ? 14.300 12.453 -27.247 1.00 63.88 95 LEU A CA 1
ATOM 769 C C . LEU A 1 95 ? 13.775 13.542 -28.193 1.00 63.88 95 LEU A C 1
ATOM 771 O O . LEU A 1 95 ? 14.041 13.471 -29.387 1.00 63.88 95 LEU A O 1
ATOM 775 N N . ASP A 1 96 ? 13.162 14.599 -27.665 1.00 65.62 96 ASP A N 1
ATOM 776 C CA . ASP A 1 96 ? 12.600 15.700 -28.455 1.00 65.62 96 ASP A CA 1
ATOM 777 C C . ASP A 1 96 ? 13.678 16.481 -29.226 1.00 65.62 96 ASP A C 1
ATOM 779 O O . ASP A 1 96 ? 13.478 16.874 -30.375 1.00 65.62 96 ASP A O 1
ATOM 783 N N . LYS A 1 97 ? 14.859 16.679 -28.625 1.00 67.38 97 LYS A N 1
ATOM 784 C CA . LYS A 1 97 ? 15.967 17.430 -29.240 1.00 67.38 97 LYS A CA 1
ATOM 785 C C . LYS A 1 97 ? 16.737 16.635 -30.299 1.00 67.38 97 LYS A C 1
ATOM 787 O O . LYS A 1 97 ? 17.251 17.231 -31.243 1.00 67.38 97 LYS A O 1
ATOM 792 N N . HIS A 1 98 ? 16.880 15.319 -30.130 1.00 63.22 98 HIS A N 1
ATOM 793 C CA . HIS A 1 98 ? 17.755 14.485 -30.971 1.00 63.22 98 HIS A CA 1
ATOM 794 C C . HIS A 1 98 ? 17.015 13.460 -31.845 1.00 63.22 98 HIS A C 1
ATOM 796 O O . HIS A 1 98 ? 17.643 12.833 -32.706 1.00 63.22 98 HIS A O 1
ATOM 802 N N . ILE A 1 99 ? 15.707 13.299 -31.641 1.00 58.09 99 ILE A N 1
ATOM 803 C CA . ILE A 1 99 ? 14.795 12.443 -32.407 1.00 58.09 99 ILE A CA 1
ATOM 804 C C . ILE A 1 99 ? 13.628 13.322 -32.886 1.00 58.09 99 ILE A C 1
ATOM 806 O O . ILE A 1 99 ? 12.467 13.111 -32.550 1.00 58.09 99 ILE A O 1
ATOM 810 N N . GLY A 1 100 ? 13.944 14.371 -33.647 1.00 42.84 100 GLY A N 1
ATOM 811 C CA . GLY A 1 100 ? 12.919 15.215 -34.253 1.00 42.84 100 GLY A CA 1
ATOM 812 C C . GLY A 1 100 ? 12.081 14.421 -35.260 1.00 42.84 100 GLY A C 1
ATOM 813 O O . GLY A 1 100 ? 12.632 13.829 -36.187 1.00 42.84 100 GLY A O 1
ATOM 814 N N . GLY A 1 101 ? 10.754 14.447 -35.104 1.00 39.91 101 GLY A N 1
ATOM 815 C CA . GLY A 1 101 ? 9.826 14.150 -36.202 1.00 39.91 101 GLY A CA 1
ATOM 816 C C . GLY A 1 101 ? 9.085 12.812 -36.181 1.00 39.91 101 GLY A C 1
ATOM 817 O O . GLY A 1 101 ? 8.621 12.390 -37.235 1.00 39.91 101 GLY A O 1
ATOM 818 N N . VAL A 1 102 ? 8.914 12.152 -35.034 1.00 37.56 102 VAL A N 1
ATOM 819 C CA . VAL A 1 102 ? 7.876 11.113 -34.917 1.00 37.56 102 VAL A CA 1
ATOM 820 C C . VAL A 1 102 ? 7.100 11.364 -33.641 1.00 37.56 102 VAL A C 1
ATOM 822 O O . VAL A 1 102 ? 7.606 11.104 -32.548 1.00 37.56 102 VAL A O 1
ATOM 825 N N . GLU A 1 103 ? 5.894 11.898 -33.823 1.00 36.38 103 GLU A N 1
ATOM 826 C CA . GLU A 1 103 ? 4.858 12.059 -32.809 1.00 36.38 103 GLU A CA 1
ATOM 827 C C . GLU A 1 103 ? 4.873 10.856 -31.857 1.00 36.38 103 GLU A C 1
ATOM 829 O O . GLU A 1 103 ? 4.986 9.699 -32.286 1.00 36.38 103 GLU A O 1
ATOM 834 N N . ILE A 1 104 ? 4.835 11.129 -30.554 1.00 39.81 104 ILE A N 1
ATOM 835 C CA . ILE A 1 104 ? 4.624 10.097 -29.544 1.00 39.81 104 ILE A CA 1
ATOM 836 C C . ILE A 1 104 ? 3.193 9.609 -29.774 1.00 39.81 104 ILE A C 1
ATOM 838 O O . ILE A 1 104 ? 2.257 10.130 -29.179 1.00 39.81 104 ILE A O 1
ATOM 842 N N . GLN A 1 105 ? 3.003 8.652 -30.683 1.00 37.09 105 GLN A N 1
ATOM 843 C CA . GLN A 1 105 ? 1.782 7.870 -30.685 1.00 37.09 105 GLN A CA 1
ATOM 844 C C . GLN A 1 105 ? 1.799 7.095 -29.377 1.00 37.09 105 GLN A C 1
ATOM 846 O O . GLN A 1 105 ? 2.551 6.132 -29.210 1.00 37.09 105 GLN A O 1
ATOM 851 N N . GLU A 1 106 ? 0.998 7.572 -28.427 1.00 36.50 106 GLU A N 1
ATOM 852 C CA . GLU A 1 106 ? 0.505 6.737 -27.348 1.00 36.50 106 GLU A CA 1
ATOM 853 C C . GLU A 1 106 ? 0.028 5.446 -28.005 1.00 36.50 106 GLU A C 1
ATOM 855 O O . GLU A 1 106 ? -0.836 5.470 -28.880 1.00 36.50 106 GLU A O 1
ATOM 860 N N . SER A 1 107 ? 0.691 4.330 -27.695 1.00 32.81 107 SER A N 1
ATOM 861 C CA . SER A 1 107 ? 0.285 3.043 -28.242 1.00 32.81 107 SER A CA 1
ATOM 862 C C . SER A 1 107 ? -1.203 2.874 -27.950 1.00 32.81 107 SER A C 1
ATOM 864 O O . SER A 1 107 ? -1.585 2.970 -26.788 1.00 32.81 107 SER A O 1
ATOM 866 N N . GLU A 1 108 ? -2.024 2.605 -28.970 1.00 30.36 108 GLU A N 1
ATOM 867 C CA . GLU A 1 108 ? -3.491 2.448 -28.869 1.00 30.36 108 GLU A CA 1
ATOM 868 C C . GLU A 1 108 ? -3.948 1.383 -27.846 1.00 30.36 108 GLU A C 1
ATOM 870 O O . GLU A 1 108 ? -5.133 1.234 -27.576 1.00 30.36 108 GLU A O 1
ATOM 875 N N . GLY A 1 109 ? -3.014 0.669 -27.217 1.00 36.16 109 GLY A N 1
ATOM 876 C CA . GLY A 1 109 ? -3.226 -0.111 -26.004 1.00 36.16 109 GLY A CA 1
ATOM 877 C C . GLY A 1 109 ? -2.993 0.684 -24.715 1.00 36.16 109 GLY A C 1
ATOM 878 O O . GLY A 1 109 ? -2.359 0.151 -23.803 1.00 36.16 109 GLY A O 1
ATOM 879 N N . VAL A 1 110 ? -3.460 1.938 -24.625 1.00 29.50 110 VAL A N 1
ATOM 880 C CA . VAL A 1 110 ? -3.612 2.625 -23.332 1.00 29.50 110 VAL A CA 1
ATOM 881 C C . VAL A 1 110 ? -4.697 1.870 -22.581 1.00 29.50 110 VAL A C 1
ATOM 883 O O . VAL A 1 110 ? -5.893 2.111 -22.745 1.00 29.50 110 VAL A O 1
ATOM 886 N N . TYR A 1 111 ? -4.284 0.893 -21.783 1.00 41.38 111 TYR A N 1
ATOM 887 C CA . TYR A 1 111 ? -5.189 0.255 -20.853 1.00 41.38 111 TYR A CA 1
ATOM 888 C C . TYR A 1 111 ? -5.559 1.307 -19.812 1.00 41.38 111 TYR A C 1
ATOM 890 O O . TYR A 1 111 ? -4.780 1.606 -18.912 1.00 41.38 111 TYR A O 1
ATOM 898 N N . LEU A 1 112 ? -6.739 1.910 -19.968 1.00 37.09 112 LEU A N 1
ATOM 899 C CA . LEU A 1 112 ? -7.328 2.775 -18.955 1.00 37.09 112 LEU A CA 1
ATOM 900 C C . LEU A 1 112 ? -7.431 1.959 -17.666 1.00 37.09 112 LEU A C 1
ATOM 902 O O . LEU A 1 112 ? -8.287 1.084 -17.528 1.00 37.09 112 LEU A O 1
ATOM 906 N N . VAL A 1 113 ? -6.521 2.244 -16.737 1.00 46.62 113 VAL A N 1
ATOM 907 C CA . VAL A 1 113 ? -6.308 1.508 -15.485 1.00 46.62 113 VAL A CA 1
ATOM 908 C C . VAL A 1 113 ? -7.606 1.431 -14.662 1.00 46.62 113 VAL A C 1
ATOM 910 O O . VAL A 1 113 ? -7.857 0.422 -14.010 1.00 46.62 113 VAL A O 1
ATOM 913 N N . GLY A 1 114 ? -8.506 2.414 -14.798 1.00 41.94 114 GLY A N 1
ATOM 914 C CA . GLY A 1 114 ? -9.835 2.427 -14.167 1.00 41.94 114 GLY A CA 1
ATOM 915 C C . GLY A 1 114 ? -10.923 1.557 -14.824 1.00 41.94 114 GLY A C 1
ATOM 916 O O . GLY A 1 114 ? -11.939 1.298 -14.182 1.00 41.94 114 GLY A O 1
ATOM 917 N N . ASN A 1 115 ? -10.724 1.080 -16.060 1.00 44.38 115 ASN A N 1
ATOM 918 C CA . ASN A 1 115 ? -11.720 0.316 -16.831 1.00 44.38 115 ASN A CA 1
ATOM 919 C C . ASN A 1 115 ? -11.327 -1.152 -17.072 1.00 44.38 115 ASN A C 1
ATOM 921 O O . ASN A 1 115 ? -12.092 -1.892 -17.688 1.00 44.38 115 ASN A O 1
ATOM 925 N N . MET A 1 116 ? -10.189 -1.610 -16.536 1.00 51.09 116 MET A N 1
ATOM 926 C CA . MET A 1 116 ? -9.726 -3.005 -16.636 1.00 51.09 116 MET A CA 1
ATOM 927 C C . MET A 1 116 ? -10.651 -4.049 -15.970 1.00 51.09 116 MET A C 1
ATOM 929 O O . MET A 1 116 ? -10.307 -5.221 -15.992 1.00 51.09 116 MET A O 1
ATOM 933 N N . GLY A 1 117 ? -11.806 -3.673 -15.413 1.00 45.12 117 GLY A N 1
ATOM 934 C CA . GLY A 1 117 ? -12.866 -4.602 -14.983 1.00 45.12 117 GLY A CA 1
ATOM 935 C C . GLY A 1 117 ? -14.218 -4.390 -15.680 1.00 45.12 117 GLY A C 1
ATOM 936 O O . GLY A 1 117 ? -15.078 -5.258 -15.610 1.00 45.12 117 GLY A O 1
ATOM 937 N N . LYS A 1 118 ? -14.420 -3.264 -16.383 1.00 46.19 118 LYS A N 1
ATOM 938 C CA . LYS A 1 118 ? -15.744 -2.851 -16.896 1.00 46.19 118 LYS A CA 1
ATOM 939 C C . LYS A 1 118 ? -15.993 -3.218 -18.361 1.00 46.19 118 LYS A C 1
ATOM 941 O O . LYS A 1 118 ? -17.141 -3.395 -18.745 1.00 46.19 118 LYS A O 1
ATOM 946 N N . ASP A 1 119 ? -14.928 -3.406 -19.142 1.00 47.25 119 ASP A N 1
ATOM 947 C CA . ASP A 1 119 ? -14.985 -3.768 -20.568 1.00 47.25 119 ASP A CA 1
ATOM 948 C C . ASP A 1 119 ? -14.153 -5.024 -20.874 1.00 47.25 119 ASP A C 1
ATOM 950 O O . ASP A 1 119 ? -13.474 -5.136 -21.899 1.00 47.25 119 ASP A O 1
ATOM 954 N N . ALA A 1 120 ? -14.171 -6.002 -19.969 1.00 49.31 120 ALA A N 1
ATOM 955 C CA . ALA A 1 120 ? -13.584 -7.297 -20.261 1.00 49.31 120 ALA A CA 1
ATOM 956 C C . ALA A 1 120 ? -14.452 -7.998 -21.319 1.00 49.31 120 ALA A C 1
ATOM 958 O O . ALA A 1 120 ? -15.523 -8.524 -21.021 1.00 49.31 120 ALA A O 1
ATOM 959 N N . LYS A 1 121 ? -13.978 -8.053 -22.566 1.00 52.16 121 LYS A N 1
ATOM 960 C CA . LYS A 1 121 ? -14.359 -9.104 -23.521 1.00 52.16 121 LYS A CA 1
ATOM 961 C C . LYS A 1 121 ? -13.335 -10.241 -23.410 1.00 52.16 121 LYS A C 1
ATOM 963 O O . LYS A 1 121 ? -12.448 -10.347 -24.253 1.00 52.16 121 LYS A O 1
ATOM 968 N N . PRO A 1 122 ? -13.418 -11.108 -22.381 1.00 52.84 122 PRO A N 1
ATOM 969 C CA . PRO A 1 122 ? -12.406 -12.131 -22.108 1.00 52.84 122 PRO A CA 1
ATOM 970 C C . PRO A 1 122 ? -12.294 -13.193 -23.212 1.00 52.84 122 PRO A C 1
ATOM 972 O O . PRO A 1 122 ? -11.316 -13.927 -23.239 1.00 52.84 122 PRO A O 1
ATOM 975 N N . LYS A 1 123 ? -13.277 -13.287 -24.121 1.00 52.38 123 LYS A N 1
ATOM 976 C CA . LYS A 1 123 ? -13.263 -14.232 -25.251 1.00 52.38 123 LYS A CA 1
ATOM 977 C C . LYS A 1 123 ? -12.360 -13.807 -26.413 1.00 52.38 123 LYS A C 1
ATOM 979 O O . LYS A 1 123 ? -11.981 -14.674 -27.190 1.00 52.38 123 LYS A O 1
ATOM 984 N N . ASP A 1 124 ? -12.021 -12.522 -26.511 1.00 58.84 124 ASP A N 1
ATOM 985 C CA . ASP A 1 124 ? -11.210 -11.978 -27.611 1.00 58.84 124 ASP A CA 1
ATOM 986 C C . ASP A 1 124 ? -9.744 -11.739 -27.198 1.00 58.84 124 ASP A C 1
ATOM 988 O O . ASP A 1 124 ? -8.927 -11.313 -28.012 1.00 58.84 124 ASP A O 1
ATOM 992 N N . MET A 1 125 ? -9.401 -12.000 -25.932 1.00 64.44 125 MET A N 1
ATOM 993 C CA . MET A 1 125 ? -8.058 -11.787 -25.397 1.00 64.44 125 MET A CA 1
ATOM 994 C C . MET A 1 125 ? -7.141 -12.983 -25.660 1.00 64.44 125 MET A C 1
ATOM 996 O O . MET A 1 125 ? -7.523 -14.134 -25.461 1.00 64.44 125 MET A O 1
ATOM 1000 N N . SER A 1 126 ? -5.892 -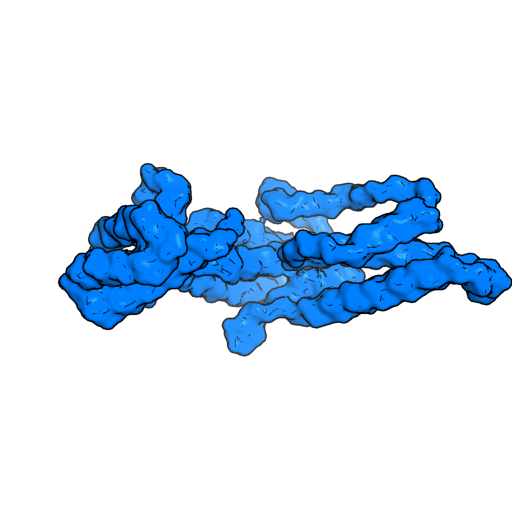12.695 -26.030 1.00 76.19 126 SER A N 1
ATOM 1001 C CA . SER A 1 126 ? -4.821 -13.699 -26.070 1.00 76.19 126 SER A CA 1
ATOM 1002 C C . SER A 1 126 ? -4.432 -14.149 -24.655 1.00 76.19 126 SER A C 1
ATOM 1004 O O . SER A 1 126 ? -4.479 -13.356 -23.711 1.00 76.19 126 SER A O 1
ATOM 1006 N N . ASP A 1 127 ? -3.965 -15.391 -24.507 1.00 75.56 127 ASP A N 1
ATOM 1007 C CA . ASP A 1 127 ? -3.479 -15.941 -23.234 1.00 75.56 127 ASP A CA 1
ATOM 1008 C C . ASP A 1 127 ? -2.368 -15.086 -22.604 1.00 75.56 127 ASP A C 1
ATOM 1010 O O . ASP A 1 127 ? -2.350 -14.875 -21.388 1.00 75.56 127 ASP A O 1
ATOM 1014 N N . ASP A 1 128 ? -1.462 -14.545 -23.422 1.00 73.12 128 ASP A N 1
ATOM 1015 C CA . ASP A 1 128 ? -0.382 -13.672 -22.950 1.00 73.12 128 ASP A CA 1
ATOM 1016 C C . ASP A 1 128 ? -0.913 -12.324 -22.446 1.00 73.12 128 ASP A C 1
ATOM 1018 O O . ASP A 1 128 ? -0.393 -11.757 -21.482 1.00 73.12 128 ASP A O 1
ATOM 1022 N N . GLU A 1 129 ? -1.975 -11.810 -23.068 1.00 73.19 129 GLU A N 1
ATOM 1023 C CA . GLU A 1 129 ? -2.635 -10.579 -22.637 1.00 73.19 129 GLU A CA 1
ATOM 1024 C C . GLU A 1 129 ? -3.372 -10.797 -21.311 1.00 73.19 129 GLU A C 1
ATOM 1026 O O . GLU A 1 129 ? -3.241 -9.990 -20.392 1.00 73.19 129 GLU A O 1
ATOM 1031 N N . ALA A 1 130 ? -4.085 -11.919 -21.181 1.00 74.56 130 ALA A N 1
ATOM 1032 C CA . ALA A 1 130 ? -4.791 -12.289 -19.959 1.00 74.56 130 ALA A CA 1
ATOM 1033 C C . ALA A 1 130 ? -3.834 -12.474 -18.773 1.00 74.56 130 ALA A C 1
ATOM 1035 O O . ALA A 1 130 ? -4.121 -11.982 -17.683 1.00 74.56 130 ALA A O 1
ATOM 1036 N N . ARG A 1 131 ? -2.666 -13.097 -18.988 1.00 77.00 131 ARG A N 1
ATOM 1037 C CA . ARG A 1 131 ? -1.619 -13.225 -17.958 1.00 77.00 131 ARG A CA 1
ATOM 1038 C C . ARG A 1 131 ? -1.105 -11.869 -17.488 1.00 77.00 131 ARG A C 1
ATOM 1040 O O . ARG A 1 131 ? -1.079 -11.622 -16.288 1.00 77.00 131 ARG A O 1
ATOM 1047 N N . ASN A 1 132 ? -0.755 -10.982 -18.422 1.00 75.25 132 ASN A N 1
ATOM 1048 C CA . ASN A 1 132 ? -0.260 -9.648 -18.078 1.00 75.25 132 ASN A CA 1
ATOM 1049 C C . ASN A 1 132 ? -1.315 -8.830 -17.319 1.00 75.25 132 ASN A C 1
ATOM 1051 O O . ASN A 1 132 ? -0.982 -8.195 -16.323 1.00 75.25 132 ASN A O 1
ATOM 1055 N N . LYS A 1 133 ? -2.587 -8.865 -17.750 1.00 77.00 133 LYS A N 1
ATOM 1056 C CA . LYS A 1 133 ? -3.661 -8.155 -17.039 1.00 77.00 133 LYS A CA 1
ATOM 1057 C C . LYS A 1 133 ? -3.920 -8.746 -15.661 1.00 77.00 133 LYS A C 1
ATOM 1059 O O . LYS A 1 133 ? -4.098 -7.991 -14.717 1.00 77.00 133 LYS A O 1
ATOM 1064 N N . LYS A 1 134 ? -3.920 -10.073 -15.529 1.00 81.81 134 LYS A N 1
ATOM 1065 C CA . LYS A 1 134 ? -4.079 -10.737 -14.233 1.00 81.81 134 LYS A CA 1
ATOM 1066 C C . LYS A 1 134 ? -2.977 -10.306 -13.265 1.00 81.81 134 LYS A C 1
ATOM 1068 O O . LYS A 1 134 ? -3.288 -9.899 -12.155 1.00 81.81 134 LYS A O 1
ATOM 1073 N N . ASP A 1 135 ? -1.722 -10.329 -13.701 1.00 79.38 135 ASP A N 1
ATOM 1074 C CA . ASP A 1 135 ? -0.579 -9.921 -12.882 1.00 79.38 135 ASP A CA 1
ATOM 1075 C C . ASP A 1 135 ? -0.650 -8.428 -12.487 1.00 79.38 135 ASP A C 1
ATOM 1077 O O . ASP A 1 135 ? -0.439 -8.092 -11.320 1.00 79.38 135 ASP A O 1
ATOM 1081 N N . ALA A 1 136 ? -1.064 -7.547 -13.409 1.00 76.88 136 ALA A N 1
ATOM 1082 C CA . ALA A 1 136 ? -1.313 -6.131 -13.119 1.00 76.88 136 ALA A CA 1
ATOM 1083 C C . ALA A 1 136 ? -2.440 -5.924 -12.086 1.00 76.88 136 ALA A C 1
ATOM 1085 O O . ALA A 1 136 ? -2.255 -5.191 -11.115 1.00 76.88 136 ALA A O 1
ATOM 1086 N N . ILE A 1 137 ? -3.583 -6.610 -1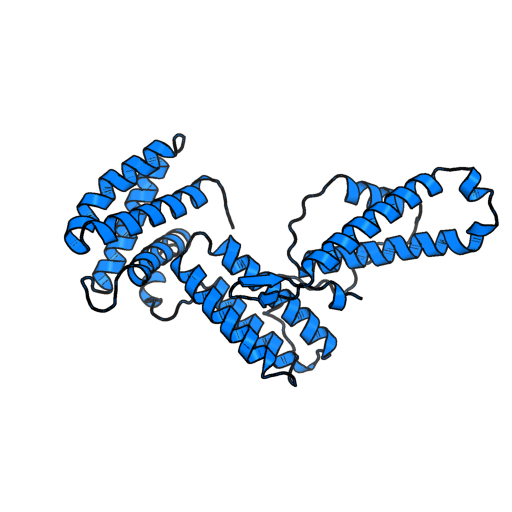2.236 1.00 78.88 137 ILE A N 1
ATOM 1087 C CA . ILE A 1 137 ? -4.684 -6.531 -11.260 1.00 78.88 137 ILE A CA 1
ATOM 1088 C C . ILE A 1 137 ? -4.244 -7.075 -9.899 1.00 78.88 137 ILE A C 1
ATOM 1090 O O . ILE A 1 137 ? -4.536 -6.452 -8.884 1.00 78.88 137 ILE A O 1
ATOM 1094 N N . THR A 1 138 ? -3.514 -8.194 -9.841 1.00 81.38 138 THR A N 1
ATOM 1095 C CA . THR A 1 138 ? -3.019 -8.729 -8.563 1.00 81.38 138 THR A CA 1
ATOM 1096 C C . THR A 1 138 ? -2.109 -7.719 -7.852 1.00 81.38 138 THR A C 1
ATOM 1098 O O . THR A 1 138 ? -2.259 -7.514 -6.646 1.00 81.38 138 THR A O 1
ATOM 1101 N N . GLY A 1 139 ? -1.201 -7.059 -8.581 1.00 81.12 139 GLY A N 1
ATOM 1102 C CA . GLY A 1 139 ? -0.349 -5.995 -8.039 1.00 81.12 139 GLY A CA 1
ATOM 1103 C C . GLY A 1 139 ? -1.160 -4.827 -7.475 1.00 81.12 139 GLY A C 1
ATOM 1104 O O . GLY A 1 139 ? -0.999 -4.474 -6.307 1.00 81.12 139 GLY A O 1
ATOM 1105 N N . ARG A 1 140 ? -2.097 -4.302 -8.271 1.00 80.12 140 ARG A N 1
ATOM 1106 C CA . ARG A 1 140 ? -3.021 -3.238 -7.857 1.00 80.12 140 ARG A CA 1
ATOM 1107 C C . ARG A 1 140 ? -3.816 -3.605 -6.611 1.00 80.12 140 ARG A C 1
ATOM 1109 O O . ARG A 1 140 ? -3.829 -2.850 -5.649 1.00 80.12 140 ARG A O 1
ATOM 1116 N N . VAL A 1 141 ? -4.461 -4.770 -6.595 1.00 82.25 141 VAL A N 1
ATOM 1117 C CA . VAL A 1 141 ? -5.287 -5.185 -5.455 1.00 82.25 141 VAL A CA 1
ATOM 1118 C C . VAL A 1 141 ? -4.447 -5.339 -4.188 1.00 82.25 141 VAL A C 1
ATOM 1120 O O . VAL A 1 141 ? -4.887 -4.939 -3.115 1.00 82.25 141 VAL A O 1
ATOM 1123 N N . THR A 1 142 ? -3.220 -5.851 -4.306 1.00 82.75 142 THR A N 1
ATOM 1124 C CA . THR A 1 142 ? -2.284 -5.913 -3.171 1.00 82.75 142 THR A CA 1
ATOM 1125 C C . THR A 1 142 ? -2.029 -4.515 -2.611 1.00 82.75 142 THR A C 1
ATOM 1127 O O . THR A 1 142 ? -2.181 -4.290 -1.413 1.00 82.75 142 THR A O 1
ATOM 1130 N N . LYS A 1 143 ? -1.732 -3.551 -3.489 1.00 80.88 143 LYS A N 1
ATOM 1131 C CA . LYS A 1 143 ? -1.483 -2.163 -3.101 1.00 80.88 143 LYS A CA 1
ATOM 1132 C C . LYS A 1 143 ? -2.720 -1.487 -2.504 1.00 80.88 143 LYS A C 1
ATOM 1134 O O . LYS A 1 143 ? -2.595 -0.797 -1.500 1.00 80.88 143 LYS A O 1
ATOM 1139 N N . MET A 1 144 ? -3.905 -1.724 -3.065 1.00 78.19 144 MET A N 1
ATOM 1140 C CA . MET A 1 144 ? -5.177 -1.245 -2.517 1.00 78.19 144 MET A CA 1
ATOM 1141 C C . MET A 1 144 ? -5.410 -1.767 -1.093 1.00 78.19 144 MET A C 1
ATOM 1143 O O . MET A 1 144 ? -5.767 -1.003 -0.205 1.00 78.19 144 MET A O 1
ATOM 1147 N N . ILE A 1 145 ? -5.171 -3.056 -0.844 1.00 80.00 145 ILE A N 1
ATOM 1148 C CA . ILE A 1 145 ? -5.324 -3.648 0.494 1.00 80.00 145 ILE A CA 1
ATOM 1149 C C . ILE A 1 145 ? -4.301 -3.063 1.482 1.00 80.00 145 ILE A C 1
ATOM 1151 O O . ILE A 1 145 ? -4.622 -2.822 2.646 1.00 80.00 145 ILE A O 1
ATOM 1155 N N . GLU A 1 146 ? -3.068 -2.815 1.046 1.00 79.00 146 GLU A N 1
ATOM 1156 C CA . GLU A 1 146 ? -2.027 -2.250 1.910 1.00 79.00 146 GLU A CA 1
ATOM 1157 C C . GLU A 1 146 ? -2.218 -0.755 2.192 1.00 79.00 146 GLU A C 1
ATOM 1159 O O . GLU A 1 146 ? -1.968 -0.316 3.313 1.00 79.00 146 GLU A O 1
ATOM 1164 N N . GLN A 1 147 ? -2.642 0.024 1.192 1.00 76.31 147 GLN A N 1
ATOM 1165 C CA . GLN A 1 147 ? -2.667 1.490 1.247 1.00 76.31 147 GLN A CA 1
ATOM 1166 C C . GLN A 1 147 ? -4.078 2.052 1.448 1.00 76.31 147 GLN A C 1
ATOM 1168 O O . GLN A 1 147 ? -4.285 2.848 2.362 1.00 76.31 147 GLN A O 1
ATOM 1173 N N . ASP A 1 148 ? -5.057 1.619 0.650 1.00 75.44 148 ASP A N 1
ATOM 1174 C CA . ASP A 1 148 ? -6.425 2.168 0.668 1.00 75.44 148 ASP A CA 1
ATOM 1175 C C . ASP A 1 148 ? -7.306 1.566 1.769 1.00 75.44 148 ASP A C 1
ATOM 1177 O O . ASP A 1 148 ? -8.365 2.116 2.076 1.00 75.44 148 ASP A O 1
ATOM 1181 N N . LEU A 1 149 ? -6.906 0.418 2.325 1.00 80.25 149 LEU A N 1
ATOM 1182 C CA . LEU A 1 149 ? -7.545 -0.219 3.482 1.00 80.25 149 LEU A CA 1
ATOM 1183 C C . LEU A 1 149 ? -6.724 -0.045 4.771 1.00 80.25 149 LEU A C 1
ATOM 1185 O O . LEU A 1 149 ? -7.043 -0.655 5.787 1.00 80.25 149 LEU A O 1
ATOM 1189 N N . ALA A 1 150 ? -5.681 0.792 4.772 1.00 74.88 150 ALA A N 1
ATOM 1190 C CA . ALA A 1 150 ? -4.900 1.068 5.982 1.00 74.88 150 ALA A CA 1
ATOM 1191 C C . ALA A 1 150 ? -5.740 1.723 7.101 1.00 74.88 150 ALA A C 1
ATOM 1193 O O . ALA A 1 150 ? -5.396 1.630 8.278 1.00 74.88 150 ALA A O 1
ATOM 1194 N N . ASP A 1 151 ? -6.846 2.376 6.735 1.00 74.06 151 ASP A N 1
ATOM 1195 C CA . ASP A 1 151 ? -7.848 2.943 7.639 1.00 74.06 151 ASP A CA 1
ATOM 1196 C C . ASP A 1 151 ? -8.813 1.894 8.226 1.00 74.06 151 ASP A C 1
ATOM 1198 O O . ASP A 1 151 ? -9.582 2.231 9.123 1.00 74.06 151 ASP A O 1
ATOM 1202 N N . ASP A 1 152 ? -8.769 0.640 7.761 1.00 78.31 152 ASP A N 1
ATOM 1203 C CA . ASP A 1 152 ? -9.598 -0.472 8.236 1.00 78.31 152 ASP A CA 1
ATOM 1204 C C . ASP A 1 152 ? -8.751 -1.739 8.498 1.00 78.31 152 ASP A C 1
ATOM 1206 O O . ASP A 1 152 ? -8.595 -2.606 7.628 1.00 78.31 152 ASP A O 1
ATOM 1210 N N . PRO A 1 153 ? -8.228 -1.900 9.731 1.00 79.44 153 PRO A N 1
ATOM 1211 C CA . PRO A 1 153 ? -7.386 -3.038 10.102 1.00 79.44 153 PRO A CA 1
ATOM 1212 C C . PRO A 1 153 ? -8.070 -4.410 10.024 1.00 79.44 153 PRO A C 1
ATOM 1214 O O . PRO A 1 153 ? -7.379 -5.434 10.061 1.00 79.44 153 PRO A O 1
ATOM 1217 N N . TYR A 1 154 ? -9.404 -4.467 10.004 1.00 80.00 154 TYR A N 1
ATOM 1218 C CA . TYR A 1 154 ? -10.150 -5.721 9.902 1.00 80.00 154 TYR A CA 1
ATOM 1219 C C . TYR A 1 154 ? -10.347 -6.112 8.441 1.00 80.00 154 TYR A C 1
ATOM 1221 O O . TYR A 1 154 ? -9.992 -7.227 8.051 1.00 80.00 154 TYR A O 1
ATOM 1229 N N . ALA A 1 155 ? -10.826 -5.180 7.611 1.00 76.31 155 ALA A N 1
ATOM 1230 C CA . ALA A 1 155 ? -10.959 -5.410 6.179 1.00 76.31 155 ALA A CA 1
ATOM 1231 C C . ALA A 1 155 ? -9.595 -5.714 5.544 1.00 76.31 155 ALA A C 1
ATOM 1233 O O . ALA A 1 155 ? -9.489 -6.645 4.746 1.00 76.31 155 ALA A O 1
ATOM 1234 N N . GLN A 1 156 ? -8.534 -5.006 5.945 1.00 79.12 156 GLN A N 1
ATOM 1235 C CA . GLN A 1 156 ? -7.179 -5.275 5.468 1.00 79.12 156 GLN A CA 1
ATOM 1236 C C . GLN A 1 156 ? -6.757 -6.731 5.713 1.00 79.12 156 GLN A C 1
ATOM 1238 O O . GLN A 1 156 ? -6.253 -7.391 4.803 1.00 79.12 156 GLN A O 1
ATOM 1243 N N . GLU A 1 157 ? -6.980 -7.262 6.916 1.00 78.12 157 GLU A N 1
ATOM 1244 C CA . GLU A 1 157 ? -6.626 -8.642 7.258 1.00 78.12 157 GLU A CA 1
ATOM 1245 C C . GLU A 1 157 ? -7.506 -9.659 6.517 1.00 78.12 157 GLU A C 1
ATOM 1247 O O . GLU A 1 157 ? -6.996 -10.634 5.955 1.00 78.12 157 GLU A O 1
ATOM 1252 N N . TYR A 1 158 ? -8.815 -9.401 6.456 1.00 78.19 158 TYR A N 1
ATOM 1253 C CA . TYR A 1 158 ? -9.776 -10.224 5.727 1.00 78.19 158 TYR A CA 1
ATOM 1254 C C . TYR A 1 158 ? -9.397 -10.350 4.244 1.00 78.19 158 TYR A C 1
ATOM 1256 O O . TYR A 1 158 ? -9.191 -11.460 3.744 1.00 78.19 158 TYR A O 1
ATOM 1264 N N . PHE A 1 159 ? -9.221 -9.221 3.552 1.00 76.75 159 PHE A N 1
ATOM 1265 C CA . PHE A 1 159 ? -8.876 -9.203 2.133 1.00 76.75 159 PHE A CA 1
ATOM 1266 C C . PHE A 1 159 ? -7.452 -9.697 1.872 1.00 76.75 159 PHE A C 1
ATOM 1268 O O . PHE A 1 159 ? -7.237 -10.372 0.870 1.00 76.75 159 PHE A O 1
ATOM 1275 N N . SER A 1 160 ? -6.493 -9.473 2.777 1.00 79.00 160 SER A N 1
ATOM 1276 C CA . SER A 1 160 ? -5.148 -10.063 2.662 1.00 79.00 160 SER A CA 1
ATOM 1277 C C . SER A 1 160 ? -5.194 -11.592 2.687 1.00 79.00 160 SER A C 1
ATOM 1279 O O . SER A 1 160 ? -4.528 -12.260 1.892 1.00 79.00 160 SER A O 1
ATOM 1281 N N . ASN A 1 161 ? -6.000 -12.170 3.582 1.00 77.69 161 ASN A N 1
ATOM 1282 C CA . ASN A 1 161 ? -6.178 -13.618 3.671 1.00 77.69 161 ASN A CA 1
ATOM 1283 C C . ASN A 1 161 ? -6.934 -14.174 2.458 1.00 77.69 161 ASN A C 1
ATOM 1285 O O . ASN A 1 161 ? -6.575 -15.237 1.945 1.00 77.69 161 ASN A O 1
ATOM 1289 N N . LEU A 1 162 ? -7.945 -13.453 1.970 1.00 76.56 162 LEU A N 1
ATOM 1290 C CA . LEU A 1 162 ? -8.692 -13.834 0.773 1.00 76.56 162 LEU A CA 1
ATOM 1291 C C . LEU A 1 162 ? -7.806 -13.768 -0.478 1.00 76.56 162 LEU A C 1
ATOM 1293 O O . LEU A 1 162 ? -7.798 -14.711 -1.263 1.00 76.56 162 LEU A O 1
ATOM 1297 N N . LEU A 1 163 ? -6.980 -12.728 -0.612 1.00 79.69 163 LEU A N 1
ATOM 1298 C CA . LEU A 1 163 ? -6.024 -12.575 -1.707 1.00 79.69 163 LEU A CA 1
ATOM 1299 C C . LEU A 1 163 ? -5.014 -13.730 -1.740 1.00 79.69 163 LEU A C 1
ATOM 1301 O O . LEU A 1 163 ? -4.754 -14.286 -2.805 1.00 79.69 163 LEU A O 1
ATOM 1305 N N . LYS A 1 164 ? -4.491 -14.157 -0.582 1.00 80.38 164 LYS A N 1
ATOM 1306 C CA . LYS A 1 164 ? -3.611 -15.337 -0.494 1.00 80.38 164 LYS A CA 1
ATOM 1307 C C . LYS A 1 164 ? -4.295 -16.599 -1.029 1.00 80.38 164 LYS A C 1
ATOM 1309 O O . LYS A 1 164 ? -3.693 -17.313 -1.830 1.00 80.38 164 LYS A O 1
ATOM 1314 N N . LYS A 1 165 ? -5.553 -16.841 -0.640 1.00 77.69 165 LYS A N 1
ATOM 1315 C CA . LYS A 1 165 ? -6.353 -17.974 -1.137 1.00 77.69 165 LYS A CA 1
ATOM 1316 C C . LYS A 1 165 ? -6.641 -17.857 -2.636 1.00 77.69 165 LYS A C 1
ATOM 1318 O O . LYS A 1 165 ? -6.523 -18.845 -3.351 1.00 77.69 165 LYS A O 1
ATOM 1323 N N . ALA A 1 166 ? -6.967 -16.662 -3.126 1.00 75.81 166 ALA A N 1
ATOM 1324 C CA . ALA A 1 166 ? -7.223 -16.412 -4.543 1.00 75.81 166 ALA A CA 1
ATOM 1325 C C . ALA A 1 166 ? -5.970 -16.651 -5.403 1.00 75.81 166 ALA A C 1
ATOM 1327 O O . ALA A 1 166 ? -6.062 -17.240 -6.478 1.00 75.81 166 ALA A O 1
ATOM 1328 N N . ILE A 1 167 ? -4.785 -16.262 -4.917 1.00 77.06 167 ILE A N 1
ATOM 1329 C CA . ILE A 1 167 ? -3.502 -16.553 -5.576 1.00 77.06 167 ILE A CA 1
ATOM 1330 C C . ILE A 1 167 ? -3.246 -18.064 -5.632 1.00 77.06 167 ILE A C 1
ATOM 1332 O O . ILE A 1 167 ? -2.793 -18.565 -6.661 1.00 77.06 167 ILE A O 1
ATOM 1336 N N . GLU A 1 168 ? -3.537 -18.798 -4.558 1.00 80.31 168 GLU A N 1
ATOM 1337 C CA . GLU A 1 168 ? -3.389 -20.256 -4.517 1.00 80.31 168 GLU A CA 1
ATOM 1338 C C . GLU A 1 168 ? -4.353 -20.957 -5.487 1.00 80.31 168 GLU A C 1
ATOM 1340 O O . GLU A 1 168 ? -3.912 -21.723 -6.342 1.00 80.31 168 GLU A O 1
ATOM 1345 N N . GLN A 1 169 ? -5.636 -20.588 -5.474 1.00 72.19 169 GLN A N 1
ATOM 1346 C CA . GLN A 1 169 ? -6.632 -21.086 -6.433 1.00 72.19 169 GLN A CA 1
ATOM 1347 C C . GLN A 1 169 ? -6.261 -20.751 -7.884 1.00 72.19 169 GLN A C 1
ATOM 1349 O O . GLN A 1 169 ? -6.404 -21.583 -8.780 1.00 72.19 169 GLN A O 1
ATOM 1354 N N . ALA A 1 170 ? -5.731 -19.552 -8.141 1.00 71.56 170 ALA A N 1
ATOM 1355 C CA . ALA A 1 170 ? -5.267 -19.176 -9.472 1.00 71.56 170 ALA A CA 1
ATOM 1356 C C . ALA A 1 170 ? -4.089 -20.047 -9.942 1.00 71.56 170 ALA A C 1
ATOM 1358 O O . ALA A 1 170 ? -4.009 -20.360 -11.129 1.00 71.56 170 ALA A O 1
ATOM 1359 N N . LYS A 1 171 ? -3.198 -20.476 -9.034 1.00 71.88 171 LYS A N 1
ATOM 1360 C CA . LYS A 1 171 ? -2.108 -21.416 -9.356 1.00 71.88 171 LYS A CA 1
ATOM 1361 C C . LYS A 1 171 ? -2.636 -22.802 -9.723 1.00 71.88 171 LYS A C 1
ATOM 1363 O O . LYS A 1 171 ? -2.085 -23.423 -10.628 1.00 71.88 171 LYS A O 1
ATOM 1368 N N . GLU A 1 172 ? -3.703 -23.261 -9.072 1.00 75.75 172 GLU A N 1
ATOM 1369 C CA . GLU A 1 172 ? -4.366 -24.532 -9.399 1.00 75.75 172 GLU A CA 1
ATOM 1370 C C . GLU A 1 172 ? -5.087 -24.478 -10.757 1.00 75.75 172 GLU A C 1
ATOM 1372 O O . GLU A 1 172 ? -5.086 -25.452 -11.507 1.00 75.75 172 GLU A O 1
ATOM 1377 N N . MET A 1 173 ? -5.637 -23.319 -11.132 1.00 63.06 173 MET A N 1
ATOM 1378 C CA . MET A 1 173 ? -6.312 -23.087 -12.417 1.00 63.06 173 MET A CA 1
ATOM 1379 C C . MET A 1 173 ? -5.336 -22.782 -13.573 1.00 63.06 173 MET A C 1
ATOM 1381 O O . MET A 1 173 ? -5.619 -21.914 -14.405 1.00 63.06 173 MET A O 1
ATOM 1385 N N . PHE A 1 174 ? -4.185 -23.465 -13.629 1.00 57.00 174 PHE A N 1
ATOM 1386 C CA . PHE A 1 174 ? -3.062 -23.197 -14.549 1.00 57.00 174 PHE A CA 1
ATOM 1387 C C . PHE A 1 174 ? -3.471 -23.052 -16.033 1.00 57.00 174 PHE A C 1
ATOM 1389 O O . PHE A 1 174 ? -2.885 -22.245 -16.758 1.00 57.00 174 PHE A O 1
ATOM 1396 N N . ASP A 1 175 ? -4.520 -23.762 -16.458 1.00 60.06 175 ASP A N 1
ATOM 1397 C CA . ASP A 1 175 ? -4.954 -23.860 -17.859 1.00 60.06 175 ASP A CA 1
ATOM 1398 C C . ASP A 1 175 ? -5.972 -22.790 -18.307 1.00 60.06 175 ASP A C 1
ATOM 1400 O O . ASP A 1 175 ? -6.481 -22.861 -19.425 1.00 60.06 175 ASP A O 1
ATOM 1404 N N . ALA A 1 176 ? -6.305 -21.791 -17.476 1.00 71.00 176 ALA A N 1
ATOM 1405 C CA . ALA A 1 176 ? -7.319 -20.788 -17.835 1.00 71.00 176 ALA A CA 1
ATOM 1406 C C . ALA A 1 176 ? -6.942 -19.329 -17.490 1.00 71.00 176 ALA A C 1
ATOM 1408 O O . ALA A 1 176 ? -7.576 -18.725 -16.617 1.00 71.00 176 ALA A O 1
ATOM 1409 N N . PRO A 1 177 ? -5.989 -18.707 -18.217 1.00 65.50 177 PRO A N 1
ATOM 1410 C CA . PRO A 1 177 ? -5.559 -17.321 -17.990 1.00 65.50 177 PRO A CA 1
ATOM 1411 C C . PRO A 1 177 ? -6.699 -16.293 -17.959 1.00 65.50 177 PRO A C 1
ATOM 1413 O O . PRO A 1 177 ? -6.738 -15.427 -17.088 1.00 65.50 177 PRO A O 1
ATOM 1416 N N . ALA A 1 178 ? -7.673 -16.412 -18.866 1.00 67.31 178 ALA A N 1
ATOM 1417 C CA . ALA A 1 178 ? -8.825 -15.510 -18.908 1.00 67.31 178 ALA A CA 1
ATOM 1418 C C . ALA A 1 178 ? -9.737 -15.646 -17.673 1.00 67.31 178 ALA A C 1
ATOM 1420 O O . ALA A 1 178 ? -10.280 -14.651 -17.199 1.00 67.31 178 ALA A O 1
ATOM 1421 N N . LYS A 1 179 ? -9.883 -16.858 -17.117 1.00 67.56 179 LYS A N 1
ATOM 1422 C CA . LYS A 1 179 ? -10.665 -17.080 -15.888 1.00 67.56 179 LYS A CA 1
ATOM 1423 C C . LYS A 1 179 ? -9.942 -16.543 -14.658 1.00 67.56 179 LYS A C 1
ATOM 1425 O O . LYS A 1 179 ? -10.587 -15.963 -13.796 1.00 67.56 179 LYS A O 1
ATOM 1430 N N . GLN A 1 180 ? -8.617 -16.698 -14.602 1.00 66.44 180 GLN A N 1
ATOM 1431 C CA . GLN A 1 180 ? -7.806 -16.110 -13.536 1.00 66.44 180 GLN A CA 1
ATOM 1432 C C . GLN A 1 180 ? -7.951 -14.584 -13.525 1.00 66.44 180 GLN A C 1
ATOM 1434 O O . GLN A 1 180 ? -8.170 -13.999 -12.473 1.00 66.44 180 GLN A O 1
ATOM 1439 N N . TYR A 1 181 ? -7.885 -13.942 -14.693 1.00 69.12 181 TYR A N 1
ATOM 1440 C CA . TYR A 1 181 ? -8.101 -12.500 -14.809 1.00 69.12 181 TYR A CA 1
ATOM 1441 C C . TYR A 1 181 ? -9.483 -12.065 -14.294 1.00 69.12 181 TYR A C 1
ATOM 1443 O O . TYR A 1 181 ? -9.551 -11.130 -13.501 1.00 69.12 181 TYR A O 1
ATOM 1451 N N . LEU A 1 182 ? -10.560 -12.759 -14.684 1.00 69.06 182 LEU A N 1
ATOM 1452 C CA . LEU A 1 182 ? -11.915 -12.452 -14.203 1.00 69.06 182 LEU A CA 1
ATOM 1453 C C . LEU A 1 182 ? -12.033 -12.594 -12.682 1.00 69.06 182 LEU A C 1
ATOM 1455 O O . LEU A 1 182 ? -12.569 -11.704 -12.039 1.00 69.06 182 LEU A O 1
ATOM 1459 N N . LEU A 1 183 ? -11.456 -13.652 -12.104 1.00 71.81 183 LEU A N 1
ATOM 1460 C CA . LEU A 1 183 ? -11.437 -13.850 -10.652 1.00 71.81 183 LEU A CA 1
ATOM 1461 C C . LEU A 1 183 ? -10.811 -12.653 -9.921 1.00 71.81 183 LEU A C 1
ATOM 1463 O O . LEU A 1 183 ? -11.348 -12.192 -8.919 1.00 71.81 183 LEU A O 1
ATOM 1467 N N . PHE A 1 184 ? -9.683 -12.141 -10.421 1.00 73.25 184 PHE A N 1
ATOM 1468 C CA . PHE A 1 184 ? -9.026 -10.980 -9.821 1.00 73.25 184 PHE A CA 1
ATOM 1469 C C . PHE A 1 184 ? -9.769 -9.665 -10.089 1.00 73.25 184 PHE A C 1
ATOM 1471 O O . PHE A 1 184 ? -9.724 -8.782 -9.237 1.00 73.25 184 PHE A O 1
ATOM 1478 N N . ALA A 1 185 ? -10.457 -9.529 -11.226 1.00 70.50 185 ALA A N 1
ATOM 1479 C CA . ALA A 1 185 ? -11.294 -8.365 -11.518 1.00 70.50 185 ALA A CA 1
ATOM 1480 C C . ALA A 1 185 ? -12.518 -8.295 -10.585 1.00 70.50 185 ALA A C 1
ATOM 1482 O O . ALA A 1 185 ? -12.783 -7.242 -10.008 1.00 70.50 185 ALA A O 1
ATOM 1483 N N . ASP A 1 186 ? -13.199 -9.423 -10.368 1.00 69.44 186 ASP A N 1
ATOM 1484 C CA . ASP A 1 186 ? -14.303 -9.527 -9.407 1.00 69.44 186 ASP A CA 1
ATOM 1485 C C . ASP A 1 186 ? -13.801 -9.261 -7.977 1.00 69.44 186 ASP A C 1
ATOM 1487 O O . ASP A 1 186 ? -14.436 -8.554 -7.195 1.00 69.44 186 ASP A O 1
ATOM 1491 N N . PHE A 1 187 ? -12.622 -9.791 -7.634 1.00 74.19 187 PHE A N 1
ATOM 1492 C CA . PHE A 1 187 ? -12.004 -9.568 -6.328 1.00 74.19 187 PHE A CA 1
ATOM 1493 C C . PHE A 1 187 ? -11.643 -8.094 -6.095 1.00 74.19 187 PHE A C 1
ATOM 1495 O O . PHE A 1 187 ? -11.860 -7.563 -5.008 1.00 74.19 187 PHE A O 1
ATOM 1502 N N . GLU A 1 188 ? -11.140 -7.400 -7.114 1.00 75.81 188 GLU A N 1
ATOM 1503 C CA . GLU A 1 188 ? -10.882 -5.963 -7.039 1.00 75.81 188 GLU A CA 1
ATOM 1504 C C . GLU A 1 188 ? -12.160 -5.159 -6.769 1.00 75.81 188 GLU A C 1
ATOM 1506 O O . GLU A 1 188 ? -12.135 -4.218 -5.975 1.00 75.81 188 GLU A O 1
ATOM 1511 N N . GLU A 1 189 ? -13.279 -5.519 -7.402 1.00 75.75 189 GLU A N 1
ATOM 1512 C CA . GLU A 1 189 ? -14.567 -4.869 -7.151 1.00 75.75 189 GLU A CA 1
ATOM 1513 C C . GLU A 1 189 ? -15.018 -5.076 -5.698 1.00 75.75 189 GLU A C 1
ATOM 1515 O O . GLU A 1 189 ? -15.398 -4.112 -5.032 1.00 75.75 189 GLU A O 1
ATOM 1520 N N . GLN A 1 190 ? -14.854 -6.286 -5.154 1.00 73.25 190 GLN A N 1
ATOM 1521 C CA . GLN A 1 190 ? -15.146 -6.573 -3.743 1.00 73.25 190 GLN A CA 1
ATOM 1522 C C . GLN A 1 190 ? -14.297 -5.730 -2.780 1.00 73.25 190 GLN A C 1
ATOM 1524 O O . GLN A 1 190 ? -14.822 -5.222 -1.785 1.00 73.25 190 GLN A O 1
ATOM 1529 N N . VAL A 1 191 ? -13.007 -5.542 -3.085 1.00 77.25 191 VAL A N 1
ATOM 1530 C CA . VAL A 1 191 ? -12.097 -4.692 -2.296 1.00 77.25 191 VAL A CA 1
ATOM 1531 C C . VAL A 1 191 ? -12.507 -3.218 -2.395 1.00 77.25 191 VAL A C 1
ATOM 1533 O O . VAL A 1 191 ? -12.569 -2.533 -1.375 1.00 77.25 191 VAL A O 1
ATOM 1536 N N . LYS A 1 192 ? -12.861 -2.728 -3.594 1.00 73.31 192 LYS A N 1
ATOM 1537 C CA . LYS A 1 192 ? -13.340 -1.347 -3.813 1.00 73.31 192 LYS A CA 1
ATOM 1538 C C . LYS A 1 192 ? -14.624 -1.041 -3.056 1.00 73.31 192 LYS A C 1
ATOM 1540 O O . LYS A 1 192 ? -14.771 0.048 -2.504 1.00 73.31 192 LYS A O 1
ATOM 1545 N N . GLU A 1 193 ? -15.549 -1.990 -3.040 1.00 71.00 193 GLU A N 1
ATOM 1546 C CA . GLU A 1 193 ? -16.817 -1.860 -2.329 1.00 71.00 193 GLU A CA 1
ATOM 1547 C C . GLU A 1 193 ? -16.691 -2.147 -0.824 1.00 71.00 193 GLU A C 1
ATOM 1549 O O . GLU A 1 193 ? -17.666 -1.964 -0.096 1.00 71.00 193 GLU A O 1
ATOM 1554 N N . ARG A 1 194 ? -15.508 -2.579 -0.349 1.00 69.75 194 ARG A N 1
ATOM 1555 C CA . ARG A 1 194 ? -15.257 -3.036 1.030 1.00 69.75 194 ARG A CA 1
ATOM 1556 C C . ARG A 1 194 ? -16.312 -4.054 1.492 1.00 69.75 194 ARG A C 1
ATOM 1558 O O . ARG A 1 194 ? -16.780 -4.021 2.630 1.00 69.75 194 ARG A O 1
ATOM 1565 N N . LYS A 1 195 ? -16.706 -4.968 0.597 1.00 66.50 195 LYS A N 1
ATOM 1566 C CA . LYS A 1 195 ? -17.675 -6.034 0.893 1.00 66.50 195 LYS A CA 1
ATOM 1567 C C . LYS A 1 195 ? -17.015 -7.125 1.731 1.00 66.50 195 LYS A C 1
ATOM 1569 O O . LYS A 1 195 ? -16.471 -8.089 1.200 1.00 66.50 195 LYS A O 1
ATOM 1574 N N . VAL A 1 196 ? -17.054 -6.954 3.048 1.00 66.94 196 VAL A N 1
ATOM 1575 C CA . VAL A 1 196 ? -16.605 -7.968 4.006 1.00 66.94 196 VAL A CA 1
ATOM 1576 C C . VAL A 1 196 ? -17.788 -8.864 4.377 1.00 66.94 196 VAL A C 1
ATOM 1578 O O . VAL A 1 196 ? -18.844 -8.366 4.775 1.00 66.94 196 VAL A O 1
ATOM 1581 N N . GLU A 1 197 ? -17.636 -10.184 4.237 1.00 58.41 197 GLU A N 1
ATOM 1582 C CA . GLU A 1 197 ? -18.661 -11.142 4.669 1.00 58.41 197 GLU A CA 1
ATOM 1583 C C . GLU A 1 197 ? -18.884 -11.020 6.187 1.00 58.41 197 GLU A C 1
ATOM 1585 O O . GLU A 1 197 ? -17.935 -11.080 6.965 1.00 58.41 197 GLU A O 1
ATOM 1590 N N . GLY A 1 198 ? -20.140 -10.827 6.611 1.00 55.75 198 GLY A N 1
ATOM 1591 C CA . GLY A 1 198 ? -20.511 -10.644 8.023 1.00 55.75 198 GLY A CA 1
ATOM 1592 C C . GLY A 1 198 ? -20.727 -9.190 8.470 1.00 55.75 198 GLY A C 1
ATOM 1593 O O . GLY A 1 198 ? -21.104 -8.968 9.620 1.00 55.75 198 GLY A O 1
ATOM 1594 N N . MET A 1 199 ? -20.548 -8.199 7.586 1.00 64.81 199 MET A N 1
ATOM 1595 C CA . MET A 1 199 ? -21.008 -6.828 7.839 1.00 64.81 199 MET A CA 1
ATOM 1596 C C . MET A 1 199 ? -22.446 -6.619 7.333 1.00 64.81 199 MET A C 1
ATOM 1598 O O . MET A 1 199 ? -22.734 -6.962 6.184 1.00 64.81 199 MET A O 1
ATOM 1602 N N . PRO A 1 200 ? -23.349 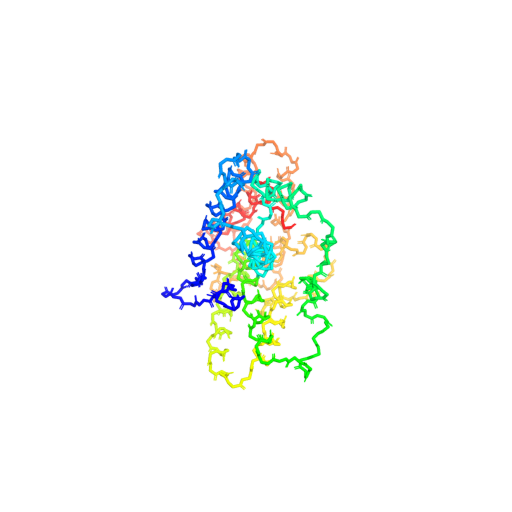-6.018 8.131 1.00 64.00 200 PRO A N 1
ATOM 1603 C CA . PRO A 1 200 ? -24.722 -5.737 7.710 1.00 64.00 200 PRO A CA 1
ATOM 1604 C C . PRO A 1 200 ? -24.779 -4.585 6.695 1.00 64.00 200 PRO A C 1
ATOM 1606 O O . PRO A 1 200 ? -25.010 -3.427 7.039 1.00 64.00 200 PRO A O 1
ATOM 1609 N N . SER A 1 201 ? -24.564 -4.904 5.416 1.00 62.56 201 SER A N 1
ATOM 1610 C CA . SER A 1 201 ? -24.511 -3.940 4.307 1.00 62.56 201 SER A CA 1
ATOM 1611 C C . SER A 1 201 ? -25.758 -3.059 4.196 1.00 62.56 201 SER A C 1
ATOM 1613 O O . SER A 1 201 ? -25.623 -1.870 3.925 1.00 62.56 201 SER A O 1
ATOM 1615 N N . GLU A 1 202 ? -26.942 -3.601 4.496 1.00 64.38 202 GLU A N 1
ATOM 1616 C CA . GLU A 1 202 ? -28.224 -2.882 4.408 1.00 64.38 202 GLU A CA 1
ATOM 1617 C C . GLU A 1 202 ? -28.311 -1.685 5.368 1.00 64.38 202 GLU A C 1
ATOM 1619 O O . GLU A 1 202 ? -28.909 -0.669 5.033 1.00 64.38 202 GLU A O 1
ATOM 1624 N N . ARG A 1 203 ? -27.674 -1.755 6.545 1.00 66.75 203 ARG A N 1
ATOM 1625 C CA . ARG A 1 203 ? -27.697 -0.657 7.529 1.00 66.75 203 ARG A CA 1
ATOM 1626 C C . ARG A 1 203 ? -26.723 0.468 7.222 1.00 66.75 203 ARG A C 1
ATOM 1628 O O . ARG A 1 203 ? -26.916 1.601 7.652 1.00 66.75 203 ARG A O 1
ATOM 1635 N N . PHE A 1 204 ? -25.663 0.158 6.488 1.00 68.50 204 PHE A N 1
ATOM 1636 C CA . PHE A 1 204 ? -24.660 1.141 6.103 1.00 68.50 204 PHE A CA 1
ATOM 1637 C C . PHE A 1 204 ? -25.064 1.937 4.854 1.00 68.50 204 PHE A C 1
ATOM 1639 O O . PHE A 1 204 ? -24.424 2.943 4.550 1.00 68.50 204 PHE A O 1
ATOM 1646 N N . ASP A 1 205 ? -26.087 1.499 4.116 1.00 69.25 205 ASP A N 1
ATOM 1647 C CA . ASP A 1 205 ? -26.541 2.154 2.884 1.00 69.25 205 ASP A CA 1
ATOM 1648 C C . ASP A 1 205 ? -27.281 3.476 3.135 1.00 69.25 205 ASP A C 1
ATOM 1650 O O . ASP A 1 205 ? -27.227 4.368 2.288 1.00 69.25 205 ASP A O 1
ATOM 1654 N N . ASP A 1 206 ? -27.858 3.653 4.325 1.00 72.69 206 ASP A N 1
ATOM 1655 C CA . ASP A 1 206 ? -28.529 4.894 4.732 1.00 72.69 206 ASP A CA 1
ATOM 1656 C C . ASP A 1 206 ? -27.550 6.007 5.171 1.00 72.69 206 ASP A C 1
ATOM 1658 O O . ASP A 1 206 ? -27.947 7.159 5.369 1.00 72.69 206 ASP A O 1
ATOM 1662 N N . LEU A 1 207 ? -26.257 5.693 5.323 1.00 73.19 207 LEU A N 1
ATOM 1663 C CA . LEU A 1 207 ? -25.236 6.629 5.801 1.00 73.19 207 LEU A CA 1
ATOM 1664 C C . LEU A 1 207 ? -24.545 7.388 4.657 1.00 73.19 207 LEU A C 1
ATOM 1666 O O . LEU A 1 207 ? -24.358 6.896 3.545 1.00 73.19 207 LEU A O 1
ATOM 1670 N N . ASN A 1 208 ? -24.068 8.600 4.958 1.00 76.06 208 ASN A N 1
ATOM 1671 C CA . ASN A 1 208 ? -23.232 9.373 4.035 1.00 76.06 208 ASN A CA 1
ATOM 1672 C C . ASN A 1 208 ? -21.945 8.585 3.692 1.00 76.06 208 ASN A C 1
ATOM 1674 O O . ASN A 1 208 ? -21.308 8.086 4.620 1.00 76.06 208 ASN A O 1
ATOM 1678 N N . PRO A 1 209 ? -21.491 8.518 2.421 1.00 74.44 209 PRO A N 1
ATOM 1679 C CA . PRO A 1 209 ? -20.323 7.730 2.012 1.00 74.44 209 PRO A CA 1
ATOM 1680 C C . PRO A 1 209 ? -19.044 7.911 2.844 1.00 74.44 209 PRO A C 1
ATOM 1682 O O . PRO A 1 209 ? -18.282 6.959 2.992 1.00 74.44 209 PRO A O 1
ATOM 1685 N N . LYS A 1 210 ? -18.789 9.109 3.391 1.00 71.62 210 LYS A N 1
ATOM 1686 C CA . LYS A 1 210 ? -17.622 9.344 4.265 1.00 71.62 210 LYS A CA 1
ATOM 1687 C C . LYS A 1 210 ? -17.792 8.702 5.642 1.00 71.62 210 LYS A C 1
ATOM 1689 O O . LYS A 1 210 ? -16.914 7.974 6.086 1.00 71.62 210 LYS A O 1
ATOM 1694 N N . VAL A 1 211 ? -18.946 8.928 6.266 1.00 78.62 211 VAL A N 1
ATOM 1695 C CA . VAL A 1 211 ? -19.311 8.350 7.569 1.00 78.62 211 VAL A CA 1
ATOM 1696 C C . VAL A 1 211 ? -19.389 6.829 7.456 1.00 78.62 211 VAL A C 1
ATOM 1698 O O . VAL A 1 211 ? -18.828 6.117 8.277 1.00 78.62 211 VAL A O 1
ATOM 1701 N N . LYS A 1 212 ? -19.977 6.321 6.366 1.00 79.88 212 LYS A N 1
ATOM 1702 C CA . LYS A 1 212 ? -20.055 4.891 6.050 1.00 79.88 212 LYS A CA 1
ATOM 1703 C C . LYS A 1 212 ? -18.692 4.203 6.163 1.00 79.88 212 LYS A C 1
ATOM 1705 O O . LYS A 1 212 ? -18.595 3.179 6.826 1.00 79.88 212 LYS A O 1
ATOM 1710 N N . ARG A 1 213 ? -17.643 4.780 5.565 1.00 77.81 213 ARG A N 1
ATOM 1711 C CA . ARG A 1 213 ? -16.286 4.206 5.591 1.00 77.81 213 ARG A CA 1
ATOM 1712 C C . ARG A 1 213 ? -15.701 4.140 7.001 1.00 77.81 213 ARG A C 1
ATOM 1714 O O . ARG A 1 213 ? -15.157 3.105 7.369 1.00 77.81 213 ARG A O 1
ATOM 1721 N N . HIS A 1 214 ? -15.828 5.212 7.781 1.00 81.69 214 HIS A N 1
ATOM 1722 C CA . HIS A 1 214 ? -15.310 5.259 9.151 1.00 81.69 214 HIS A CA 1
ATOM 1723 C C . HIS A 1 214 ? -16.067 4.303 10.076 1.00 81.69 214 HIS A C 1
ATOM 1725 O O . HIS A 1 214 ? -15.454 3.503 10.778 1.00 81.69 214 HIS A O 1
ATOM 1731 N N . VAL A 1 215 ? -17.398 4.310 10.011 1.00 83.62 215 VAL A N 1
ATOM 1732 C CA . VAL A 1 215 ? -18.250 3.451 10.841 1.00 83.62 215 VAL A CA 1
ATOM 1733 C C . VAL A 1 215 ? -18.049 1.971 10.494 1.00 83.62 215 VAL A C 1
ATOM 1735 O O . VAL A 1 215 ? -18.003 1.147 11.405 1.00 83.62 215 VAL A O 1
ATOM 1738 N N . GLN A 1 216 ? -17.856 1.620 9.215 1.00 82.69 216 GLN A N 1
ATOM 1739 C CA . GLN A 1 216 ? -17.491 0.256 8.801 1.00 82.69 216 GLN A CA 1
ATOM 1740 C C . GLN A 1 216 ? -16.143 -0.181 9.389 1.00 82.69 216 GLN A C 1
ATOM 1742 O O . GLN A 1 216 ? -16.059 -1.270 9.956 1.00 82.69 216 GLN A O 1
ATOM 1747 N N . ALA A 1 217 ? -15.125 0.684 9.335 1.00 83.00 217 ALA A N 1
ATOM 1748 C CA . ALA A 1 217 ? -13.820 0.392 9.920 1.00 83.00 217 ALA A CA 1
ATOM 1749 C C . ALA A 1 217 ? -13.913 0.180 11.440 1.00 83.00 217 ALA A C 1
ATOM 1751 O O . ALA A 1 217 ? -13.392 -0.803 11.968 1.00 83.00 217 ALA A O 1
ATOM 1752 N N . TYR A 1 218 ? -14.644 1.045 12.153 1.00 86.31 218 TYR A N 1
ATOM 1753 C CA . TYR A 1 218 ? -14.864 0.895 13.595 1.00 86.31 218 TYR A CA 1
ATOM 1754 C C . TYR A 1 218 ? -15.669 -0.361 13.935 1.00 86.31 218 TYR A C 1
ATOM 1756 O O . TYR A 1 218 ? -15.340 -1.054 14.896 1.00 86.31 218 TYR A O 1
ATOM 1764 N N . TYR A 1 219 ? -16.666 -0.710 13.117 1.00 84.69 219 TYR A N 1
ATOM 1765 C CA . TYR A 1 219 ? -17.432 -1.947 13.271 1.00 84.69 219 TYR A CA 1
ATOM 1766 C C . TYR A 1 219 ? -16.533 -3.183 13.124 1.00 84.69 219 TYR A C 1
ATOM 1768 O O . TYR A 1 219 ? -16.601 -4.109 13.936 1.00 84.69 219 TYR A O 1
ATOM 1776 N N . GLY A 1 220 ? -15.627 -3.163 12.143 1.00 81.56 220 GLY A N 1
ATOM 1777 C CA . GLY A 1 220 ? -14.623 -4.203 11.934 1.00 81.56 220 GLY A CA 1
ATOM 1778 C C . GLY A 1 220 ? -13.703 -4.418 13.141 1.00 81.56 220 GLY A C 1
ATOM 1779 O O . GLY A 1 220 ? -13.368 -5.559 13.456 1.00 81.56 220 GLY A O 1
ATOM 1780 N N . LEU A 1 221 ? -13.352 -3.363 13.889 1.00 84.50 221 LEU A N 1
ATOM 1781 C CA . LEU A 1 221 ? -12.540 -3.498 15.110 1.00 84.50 221 LEU A CA 1
ATOM 1782 C C . LEU A 1 221 ? -13.229 -4.352 16.180 1.00 84.50 221 LEU A C 1
ATOM 1784 O O . LEU A 1 221 ? -12.560 -5.116 16.879 1.00 84.50 221 LEU A O 1
ATOM 1788 N N . PHE A 1 222 ? -14.556 -4.262 16.298 1.00 82.94 222 PHE A N 1
ATOM 1789 C CA . PHE A 1 222 ? -15.309 -5.116 17.214 1.00 82.94 222 PHE A CA 1
ATOM 1790 C C . PHE A 1 222 ? -15.277 -6.578 16.770 1.00 82.94 222 PHE A C 1
ATOM 1792 O O . PHE A 1 222 ? -15.066 -7.445 17.610 1.00 82.94 222 PHE A O 1
ATOM 1799 N N . LEU A 1 223 ? -15.416 -6.858 15.470 1.00 80.31 223 LEU A N 1
ATOM 1800 C CA . LEU A 1 223 ? -15.304 -8.221 14.929 1.00 80.31 223 LEU A CA 1
ATOM 1801 C C . LEU A 1 223 ? -13.897 -8.809 15.075 1.00 80.31 223 LEU A C 1
ATOM 1803 O O . LEU A 1 223 ? -13.745 -10.019 15.208 1.00 80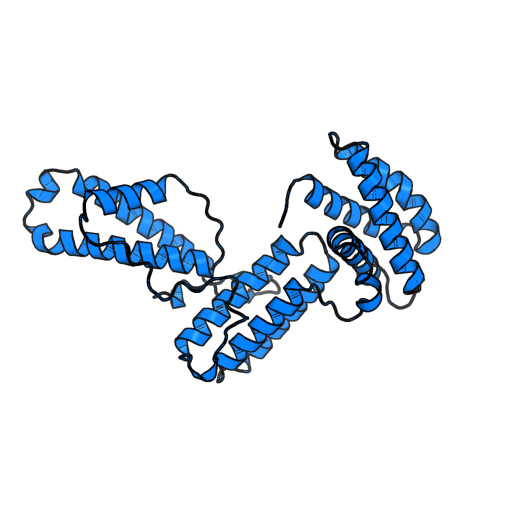.31 223 LEU A O 1
ATOM 1807 N N . LYS A 1 224 ? -12.870 -7.959 15.044 1.00 81.06 224 LYS A N 1
ATOM 1808 C CA . LYS A 1 224 ? -11.472 -8.371 15.176 1.00 81.06 224 LYS A CA 1
ATOM 1809 C C . LYS A 1 224 ? -11.093 -8.753 16.605 1.00 81.06 224 LYS A C 1
ATOM 1811 O O . LYS A 1 224 ? -10.362 -9.717 16.809 1.00 81.06 224 LYS A O 1
ATOM 1816 N N . HIS A 1 225 ? -11.524 -7.950 17.577 1.00 81.56 225 HIS A N 1
ATOM 1817 C CA . HIS A 1 225 ? -11.020 -8.019 18.956 1.00 81.56 225 HIS A CA 1
ATOM 1818 C C . HIS A 1 225 ? -11.979 -8.673 19.947 1.00 81.56 225 HIS A C 1
ATOM 1820 O O . HIS A 1 225 ? -11.581 -8.930 21.084 1.00 81.56 225 HIS A O 1
ATOM 1826 N N . LEU A 1 226 ? -13.231 -8.917 19.557 1.00 77.00 226 LEU A N 1
ATOM 1827 C CA . LEU A 1 226 ? -14.197 -9.639 20.379 1.00 77.00 226 LEU A CA 1
ATOM 1828 C C . LEU A 1 226 ? -14.361 -11.062 19.845 1.00 77.00 226 LEU A C 1
ATOM 1830 O O . LEU A 1 226 ? -14.808 -11.259 18.720 1.00 77.00 226 LEU A O 1
ATOM 1834 N N . ASP A 1 227 ? -14.039 -12.053 20.675 1.00 63.38 227 ASP A N 1
ATOM 1835 C CA . ASP A 1 227 ? -14.362 -13.447 20.378 1.00 63.38 227 ASP A CA 1
ATOM 1836 C C . ASP A 1 227 ? -15.888 -13.650 20.383 1.00 63.38 227 ASP A C 1
ATOM 1838 O O . ASP A 1 227 ? -16.596 -13.123 21.248 1.00 63.38 227 ASP A O 1
ATOM 1842 N N . ASP A 1 228 ? -16.374 -14.491 19.462 1.00 54.50 228 ASP A N 1
ATOM 1843 C CA . ASP A 1 228 ? -17.788 -14.801 19.152 1.00 54.50 228 ASP A CA 1
ATOM 1844 C C . ASP A 1 228 ? -18.660 -15.210 20.364 1.00 54.50 228 ASP A C 1
ATOM 1846 O O . ASP A 1 228 ? -19.881 -15.319 20.279 1.00 54.50 228 ASP A O 1
ATOM 1850 N N . VAL A 1 229 ? -18.044 -15.439 21.526 1.00 45.78 229 VAL A N 1
ATOM 1851 C CA . VAL A 1 229 ? -18.705 -15.911 22.746 1.00 45.78 229 VAL A CA 1
ATOM 1852 C C . VAL A 1 229 ? -19.179 -14.759 23.651 1.00 45.78 229 VAL A C 1
ATOM 1854 O O . VAL A 1 229 ? -19.952 -15.016 24.572 1.00 45.78 229 VAL A O 1
ATOM 1857 N N . SER A 1 230 ? -18.763 -13.495 23.445 1.00 53.53 230 SER A N 1
ATOM 1858 C CA . SER A 1 230 ? -19.007 -12.445 24.459 1.00 53.53 230 SER A CA 1
ATOM 1859 C C . SER A 1 230 ? -19.303 -11.026 23.932 1.00 53.53 230 SER A C 1
ATOM 1861 O O . SER A 1 230 ? -18.424 -10.331 23.430 1.00 53.53 230 SER A O 1
ATOM 1863 N N . ASN A 1 231 ? -20.522 -10.563 24.251 1.00 62.50 231 ASN A N 1
ATOM 1864 C CA . ASN A 1 231 ? -20.864 -9.259 24.862 1.00 62.50 231 ASN A CA 1
ATOM 1865 C C . ASN A 1 231 ? -21.603 -8.183 24.061 1.00 62.50 231 ASN A C 1
ATOM 1867 O O . ASN A 1 231 ? -22.210 -7.347 24.720 1.00 62.50 231 ASN A O 1
ATOM 1871 N N . LEU A 1 232 ? -21.624 -8.180 22.726 1.00 69.31 232 LEU A N 1
ATOM 1872 C CA . LEU A 1 232 ? -22.365 -7.148 21.979 1.00 69.31 232 LEU A CA 1
ATOM 1873 C C . LEU A 1 232 ? -23.200 -7.740 20.847 1.00 69.31 232 LEU A C 1
ATOM 1875 O O . LEU A 1 232 ? -22.678 -8.499 20.024 1.00 69.31 232 LEU A O 1
ATOM 1879 N N . SER A 1 233 ? -24.471 -7.353 20.789 1.00 81.69 233 SER A N 1
ATOM 1880 C CA . SER A 1 233 ? -25.352 -7.557 19.636 1.00 81.69 233 SER A CA 1
ATOM 1881 C C . SER A 1 233 ? -24.886 -6.740 18.425 1.00 81.69 233 SER A C 1
ATOM 1883 O O . SER A 1 233 ? -24.078 -5.820 18.549 1.00 81.69 233 SER A O 1
ATOM 1885 N N . GLU A 1 234 ? -25.389 -7.081 17.238 1.00 78.75 234 GLU A N 1
ATOM 1886 C CA . GLU A 1 234 ? -25.130 -6.319 16.008 1.00 78.75 234 GLU A CA 1
ATOM 1887 C C . GLU A 1 234 ? -25.529 -4.839 16.156 1.00 78.75 234 GLU A C 1
ATOM 1889 O O . GLU A 1 234 ? -24.759 -3.956 15.776 1.00 78.75 234 GLU A O 1
ATOM 1894 N N . ASP A 1 235 ? -26.679 -4.576 16.790 1.00 80.31 235 ASP A N 1
ATOM 1895 C CA . ASP A 1 235 ? -27.171 -3.225 17.079 1.00 80.31 235 ASP A CA 1
ATOM 1896 C C . ASP A 1 235 ? -26.204 -2.451 17.982 1.00 80.31 235 ASP A C 1
ATOM 1898 O O . ASP A 1 235 ? -25.802 -1.340 17.651 1.00 80.31 235 ASP A O 1
ATOM 1902 N N . GLU A 1 236 ? -25.755 -3.053 19.086 1.00 82.56 236 GLU A N 1
ATOM 1903 C CA . GLU A 1 236 ? -24.843 -2.370 20.009 1.00 82.56 236 GLU A CA 1
ATOM 1904 C C . GLU A 1 236 ? -23.484 -2.076 19.361 1.00 82.56 236 GLU A C 1
ATOM 1906 O O . GLU A 1 236 ? -22.907 -1.017 19.598 1.00 82.56 236 GLU A O 1
ATOM 1911 N N . ARG A 1 237 ? -22.966 -2.982 18.519 1.00 83.81 237 ARG A N 1
ATOM 1912 C CA . ARG A 1 237 ? -21.720 -2.744 17.767 1.00 83.81 237 ARG A CA 1
ATOM 1913 C C . ARG A 1 237 ? -21.878 -1.567 16.809 1.00 83.81 237 ARG A C 1
ATOM 1915 O O . ARG A 1 237 ? -20.981 -0.734 16.730 1.00 83.81 237 ARG A O 1
ATOM 1922 N N . PHE A 1 238 ? -23.006 -1.486 16.104 1.00 84.12 238 PHE A N 1
ATOM 1923 C CA . PHE A 1 238 ? -23.299 -0.371 15.206 1.00 84.12 238 PHE A CA 1
ATOM 1924 C C . PHE A 1 238 ? -23.411 0.958 15.966 1.00 84.12 238 PHE A C 1
ATOM 1926 O O . PHE A 1 238 ? -22.773 1.938 15.577 1.00 84.12 238 PHE A O 1
ATOM 1933 N N . ASP A 1 239 ? -24.139 0.976 17.084 1.00 85.19 239 ASP A N 1
ATOM 1934 C CA . ASP A 1 239 ? -24.299 2.165 17.925 1.00 85.19 239 ASP A CA 1
ATOM 1935 C C . ASP A 1 239 ? -22.955 2.649 18.486 1.00 85.19 239 ASP A C 1
ATOM 1937 O O . ASP A 1 239 ? -22.661 3.846 18.462 1.00 85.19 239 ASP A O 1
ATOM 1941 N N . PHE A 1 240 ? -22.094 1.729 18.938 1.00 86.38 240 PHE A N 1
ATOM 1942 C CA . PHE A 1 240 ? -20.745 2.091 19.371 1.00 86.38 240 PHE A CA 1
ATOM 1943 C C . PHE A 1 240 ? -19.890 2.623 18.220 1.00 86.38 240 PHE A C 1
ATOM 1945 O O . PHE A 1 240 ? -19.180 3.605 18.420 1.00 86.38 240 PHE A O 1
ATOM 1952 N N . SER A 1 241 ? -19.957 2.038 17.022 1.00 87.50 241 SER A N 1
ATOM 1953 C CA . SER A 1 241 ? -19.227 2.546 15.853 1.00 87.50 241 SER A CA 1
ATOM 1954 C C . SER A 1 241 ? -19.661 3.958 15.458 1.00 87.50 241 SER A C 1
ATOM 1956 O O . SER A 1 241 ? -18.808 4.788 15.146 1.00 87.50 241 SER A O 1
ATOM 1958 N N . MET A 1 242 ? -20.962 4.255 15.521 1.00 87.56 242 MET A N 1
ATOM 1959 C CA . MET A 1 242 ? -21.494 5.604 15.300 1.00 87.56 242 MET A CA 1
ATOM 1960 C C . MET A 1 242 ? -21.015 6.581 16.380 1.00 87.56 242 MET A C 1
ATOM 1962 O O . MET A 1 242 ? -20.538 7.669 16.064 1.00 87.56 242 MET A O 1
ATOM 1966 N N . ALA A 1 243 ? -21.064 6.179 17.652 1.00 87.88 243 ALA A N 1
ATOM 1967 C CA . ALA A 1 243 ? -20.575 7.006 18.752 1.00 87.88 243 ALA A CA 1
ATOM 1968 C C . ALA A 1 243 ? -19.066 7.291 18.640 1.00 87.88 243 ALA A C 1
ATOM 1970 O O . ALA A 1 243 ? -18.615 8.390 18.961 1.00 87.88 243 ALA A O 1
ATOM 1971 N N . ILE A 1 244 ? -18.275 6.323 18.164 1.00 88.81 244 ILE A N 1
ATOM 1972 C CA . ILE A 1 244 ? -16.847 6.519 17.894 1.00 88.81 244 ILE A CA 1
ATOM 1973 C C . ILE A 1 244 ? -16.645 7.575 16.803 1.00 88.81 244 ILE A C 1
ATOM 1975 O O . ILE A 1 244 ? -15.836 8.482 17.004 1.00 88.81 244 ILE A O 1
ATOM 1979 N N . ASP A 1 245 ? -17.385 7.500 15.694 1.00 88.88 245 ASP A N 1
ATOM 1980 C CA . ASP A 1 245 ? -17.297 8.479 14.601 1.00 88.88 245 ASP A CA 1
ATOM 1981 C C . ASP A 1 245 ? -17.626 9.905 15.071 1.00 88.88 245 ASP A C 1
ATOM 1983 O O . ASP A 1 245 ? -16.885 10.848 14.774 1.00 88.88 245 ASP A O 1
ATOM 1987 N N . GLU A 1 246 ? -18.667 10.065 15.893 1.00 88.44 246 GLU A N 1
ATOM 1988 C CA . GLU A 1 246 ? -19.032 11.358 16.483 1.00 88.44 246 GLU A CA 1
ATOM 1989 C C . GLU A 1 246 ? -17.920 11.916 17.384 1.00 88.44 246 GLU A C 1
ATOM 1991 O O . GLU A 1 246 ? -17.539 13.087 17.265 1.00 88.44 246 GLU A O 1
ATOM 1996 N N . VAL A 1 247 ? -17.357 11.079 18.261 1.00 89.19 247 VAL A N 1
ATOM 1997 C CA . VAL A 1 247 ? -16.276 11.470 19.179 1.00 89.19 247 VAL A CA 1
ATOM 1998 C C . VAL A 1 247 ? -15.013 11.859 18.413 1.00 89.19 247 VAL A C 1
ATOM 2000 O O . VAL A 1 247 ? -14.396 12.881 18.724 1.00 89.19 247 VAL A O 1
ATOM 2003 N N . VAL A 1 248 ? -14.627 11.072 17.407 1.00 87.12 248 VAL A N 1
ATOM 2004 C CA . VAL A 1 248 ? -13.447 11.342 16.575 1.00 87.12 248 VAL A CA 1
ATOM 2005 C C . VAL A 1 248 ? -13.646 12.631 15.780 1.00 87.12 248 VAL A C 1
ATOM 2007 O O . VAL A 1 248 ? -12.779 13.505 15.814 1.00 87.12 248 VAL A O 1
ATOM 2010 N N . THR A 1 249 ? -14.801 12.801 15.135 1.00 87.06 249 THR A N 1
ATOM 2011 C CA . THR A 1 249 ? -15.128 14.007 14.360 1.00 87.06 249 THR A CA 1
ATOM 2012 C C . THR A 1 249 ? -15.110 15.257 15.241 1.00 87.06 249 THR A C 1
ATOM 2014 O O . THR A 1 249 ? -14.509 16.268 14.867 1.00 87.06 249 THR A O 1
ATOM 2017 N N . SER A 1 250 ? -15.692 15.185 16.443 1.00 87.12 250 SER A N 1
ATOM 2018 C CA . SER A 1 250 ? -15.664 16.285 17.413 1.00 87.12 250 SER A CA 1
ATOM 2019 C C . SER A 1 250 ? -14.240 16.594 17.879 1.00 87.12 250 SER A C 1
ATOM 2021 O O . SER A 1 250 ? -13.843 17.758 17.919 1.00 87.12 250 SER A O 1
ATOM 2023 N N . ALA A 1 251 ? -13.440 15.572 18.193 1.00 86.25 251 ALA A N 1
ATOM 2024 C CA . ALA A 1 251 ? -12.065 15.751 18.651 1.00 86.25 251 ALA A CA 1
ATOM 2025 C C . ALA A 1 251 ? -11.166 16.365 17.565 1.00 86.25 251 ALA A C 1
ATOM 2027 O O . ALA A 1 251 ? -10.370 17.258 17.856 1.00 86.25 251 ALA A O 1
ATOM 2028 N N . VAL A 1 252 ? -11.311 15.931 16.309 1.00 85.19 252 VAL A N 1
ATOM 2029 C CA . VAL A 1 252 ? -10.571 16.487 15.166 1.00 85.19 252 VAL A CA 1
ATOM 2030 C C . VAL A 1 252 ? -10.986 17.936 14.896 1.00 85.19 252 VAL A C 1
ATOM 2032 O O . VAL A 1 252 ? -10.122 18.774 14.640 1.00 85.19 252 VAL A O 1
ATOM 2035 N N . ALA A 1 253 ? -12.279 18.261 14.997 1.00 84.94 253 ALA A N 1
ATOM 2036 C CA . ALA A 1 253 ? -12.763 19.630 14.830 1.00 84.94 253 ALA A CA 1
ATOM 2037 C C . ALA A 1 253 ? -12.240 20.577 15.928 1.00 84.94 253 ALA A C 1
ATOM 2039 O O . ALA A 1 253 ? -11.832 21.700 15.630 1.00 84.94 253 ALA A O 1
ATOM 2040 N N . GLU A 1 254 ? -12.207 20.119 17.184 1.00 84.75 254 GLU A N 1
ATOM 2041 C CA . GLU A 1 254 ? -11.746 20.906 18.337 1.00 84.75 254 GLU A CA 1
ATOM 2042 C C . GLU A 1 254 ? -10.219 21.087 18.373 1.00 84.75 254 GLU A C 1
ATOM 2044 O O . GLU A 1 254 ? -9.732 22.174 18.690 1.00 84.75 254 GLU A O 1
ATOM 2049 N N . PHE A 1 255 ? -9.452 20.043 18.042 1.00 84.38 255 PHE A N 1
ATOM 2050 C CA . PHE A 1 255 ? -7.999 19.993 18.256 1.00 84.38 255 PHE A CA 1
ATOM 2051 C C . PHE A 1 255 ? -7.193 19.801 16.965 1.00 84.38 255 PHE A C 1
ATOM 2053 O O . PHE A 1 255 ? -6.077 19.287 17.010 1.00 84.38 255 PHE A O 1
ATOM 2060 N N . SER A 1 256 ? -7.716 20.260 15.824 1.00 73.19 256 SER A N 1
ATOM 2061 C CA . SER A 1 256 ? -7.145 20.088 14.469 1.00 73.19 256 SER A CA 1
ATOM 2062 C C . SER A 1 256 ? -5.644 20.389 14.310 1.00 73.19 256 SER A C 1
ATOM 2064 O O . SER A 1 256 ? -5.002 19.856 13.410 1.00 73.19 256 SER A O 1
ATOM 2066 N N . ILE A 1 257 ? -5.063 21.221 15.179 1.00 76.06 257 ILE A N 1
ATOM 2067 C CA . ILE A 1 257 ? -3.652 21.642 15.127 1.00 76.06 257 ILE A CA 1
ATOM 2068 C C . ILE A 1 257 ? -2.758 20.794 16.057 1.00 76.06 257 ILE A C 1
ATOM 2070 O O . ILE A 1 257 ? -1.534 20.821 15.938 1.00 76.06 257 ILE A O 1
ATOM 2074 N N . ASN A 1 258 ? -3.337 20.028 16.989 1.00 83.31 258 ASN A N 1
ATOM 2075 C CA . ASN A 1 258 ? -2.595 19.258 17.985 1.00 83.31 258 ASN A CA 1
ATOM 2076 C C . ASN A 1 258 ? -3.043 17.783 18.035 1.00 83.31 258 ASN A C 1
ATOM 2078 O O . ASN A 1 258 ? -3.928 17.432 18.821 1.00 83.31 258 ASN A O 1
ATOM 2082 N N . PRO A 1 259 ? -2.374 16.896 17.272 1.00 81.88 259 PRO A N 1
ATOM 2083 C CA . PRO A 1 259 ? -2.689 15.469 17.232 1.00 81.88 259 PRO A CA 1
ATOM 2084 C C . PRO A 1 259 ? -2.693 14.787 18.606 1.00 81.88 259 PRO A C 1
ATOM 2086 O O . PRO A 1 259 ? -3.510 13.908 18.856 1.00 81.88 259 PRO A O 1
ATOM 2089 N N . GLN A 1 260 ? -1.839 15.223 19.539 1.00 85.31 260 GLN A N 1
ATOM 2090 C CA . GLN A 1 260 ? -1.776 14.626 20.877 1.00 85.31 260 GLN A CA 1
ATOM 2091 C C . GLN A 1 260 ? -3.030 14.913 21.711 1.00 85.31 260 GLN A C 1
ATOM 2093 O O . GLN A 1 260 ? -3.423 14.089 22.536 1.00 85.31 260 GLN A O 1
ATOM 2098 N N . GLU A 1 261 ? -3.658 16.074 21.519 1.00 85.62 261 GLU A N 1
ATOM 2099 C CA . GLU A 1 261 ? -4.891 16.421 22.230 1.00 85.62 261 GLU A CA 1
ATOM 2100 C C . GLU A 1 261 ? -6.106 15.715 21.620 1.00 85.62 261 GLU A C 1
ATOM 2102 O O . GLU A 1 261 ? -6.972 15.275 22.375 1.00 85.62 261 GLU A O 1
ATOM 2107 N N . ILE A 1 262 ? -6.115 15.485 20.297 1.00 84.94 262 ILE A N 1
ATOM 2108 C CA . ILE A 1 262 ? -7.113 14.626 19.632 1.00 84.94 262 ILE A CA 1
ATOM 2109 C C . ILE A 1 262 ? -7.114 13.235 20.286 1.00 84.94 262 ILE A C 1
ATOM 2111 O O . ILE A 1 262 ? -8.151 12.749 20.733 1.00 84.94 262 ILE A O 1
ATOM 2115 N N . GLU A 1 263 ? -5.940 12.615 20.427 1.00 88.12 263 GLU A N 1
ATOM 2116 C CA . GLU A 1 263 ? -5.804 11.275 21.014 1.00 88.12 263 GLU A CA 1
ATOM 2117 C C . GLU A 1 263 ? -6.254 11.207 22.474 1.00 88.12 263 GLU A C 1
ATOM 2119 O O . GLU A 1 263 ? -6.960 10.278 22.875 1.00 88.12 263 GLU A O 1
ATOM 2124 N N . LYS A 1 264 ? -5.864 12.199 23.284 1.00 88.62 264 LYS A N 1
ATOM 2125 C CA . LYS A 1 264 ? -6.287 12.276 24.688 1.00 88.62 264 LYS A CA 1
ATOM 2126 C C . LYS A 1 264 ? -7.796 12.441 24.804 1.00 88.62 264 LYS A C 1
ATOM 2128 O O . LYS A 1 264 ? -8.398 11.817 25.678 1.00 88.62 264 LYS A O 1
ATOM 2133 N N . GLN A 1 265 ? -8.400 13.262 23.945 1.00 88.12 265 GLN A N 1
ATOM 2134 C CA . GLN A 1 265 ? -9.840 13.495 23.933 1.00 88.12 265 GLN A CA 1
ATOM 2135 C C . GLN A 1 265 ? -10.601 12.217 23.570 1.00 88.12 265 GLN A C 1
ATOM 2137 O O . GLN A 1 265 ? -11.510 11.831 24.306 1.00 88.12 265 GLN A O 1
ATOM 2142 N N . ILE A 1 266 ? -10.168 11.521 22.512 1.00 89.25 266 ILE A N 1
ATOM 2143 C CA . ILE A 1 266 ? -10.718 10.222 22.099 1.00 89.25 266 ILE A CA 1
ATOM 2144 C C . ILE A 1 266 ? -10.632 9.221 23.255 1.00 89.25 266 ILE A C 1
ATOM 2146 O O . ILE A 1 266 ? -11.640 8.634 23.643 1.00 89.25 266 ILE A O 1
ATOM 2150 N N . ASN A 1 267 ? -9.457 9.070 23.875 1.00 89.50 267 ASN A N 1
ATOM 2151 C CA . ASN A 1 267 ? -9.278 8.127 24.980 1.00 89.50 267 ASN A CA 1
ATOM 2152 C C . ASN A 1 267 ? -10.183 8.471 26.175 1.00 89.50 267 ASN A C 1
ATOM 2154 O O . ASN A 1 267 ? -10.849 7.600 26.730 1.00 89.50 267 ASN A O 1
ATOM 2158 N N . ARG A 1 268 ? -10.268 9.757 26.536 1.00 90.75 268 ARG A N 1
ATOM 2159 C CA . ARG A 1 268 ? -11.081 10.238 27.660 1.00 90.75 268 ARG A CA 1
ATOM 2160 C C . ARG A 1 268 ? -12.576 9.985 27.464 1.00 90.75 268 ARG A C 1
ATOM 2162 O O . ARG A 1 268 ? -13.251 9.683 28.446 1.00 90.75 268 ARG A O 1
ATOM 2169 N N . GLN A 1 269 ? -13.088 10.135 26.244 1.00 89.62 269 GLN A N 1
ATOM 2170 C CA . GLN A 1 269 ? -14.516 9.983 25.947 1.00 89.62 269 GLN A CA 1
ATOM 2171 C C . GLN A 1 269 ? -14.910 8.523 25.674 1.00 89.62 269 GLN A C 1
ATOM 2173 O O . GLN A 1 269 ? -15.927 8.062 26.194 1.00 89.62 269 GLN A O 1
ATOM 2178 N N . LEU A 1 270 ? -14.093 7.772 24.928 1.00 88.88 270 LEU A N 1
ATOM 2179 C CA . LEU A 1 270 ? -14.405 6.389 24.554 1.00 88.88 270 LEU A CA 1
ATOM 2180 C C . LEU A 1 270 ? -14.141 5.384 25.678 1.00 88.88 270 LEU A C 1
ATOM 2182 O O . LEU A 1 270 ? -14.893 4.422 25.826 1.00 88.88 270 LEU A O 1
ATOM 2186 N N . LEU A 1 271 ? -13.112 5.589 26.510 1.00 87.88 271 LEU A N 1
ATOM 2187 C CA . LEU A 1 271 ? -12.740 4.605 27.532 1.00 87.88 271 LEU A CA 1
ATOM 2188 C C . LEU A 1 271 ? -13.870 4.323 28.539 1.00 87.88 271 LEU A C 1
ATOM 2190 O O . LEU A 1 271 ? -14.148 3.145 28.764 1.00 87.88 271 LEU A O 1
ATOM 2194 N N . PRO A 1 272 ? -14.570 5.322 29.120 1.00 89.06 272 PRO A N 1
ATOM 2195 C CA . PRO A 1 272 ? -15.691 5.060 30.025 1.00 89.06 272 PRO A CA 1
ATOM 2196 C C . PRO A 1 272 ? -16.874 4.373 29.331 1.00 89.06 272 PRO A C 1
ATOM 2198 O O . PRO A 1 272 ? -17.521 3.513 29.930 1.00 89.06 272 PRO A O 1
ATOM 2201 N N . MET A 1 273 ? -17.140 4.746 28.075 1.00 85.50 273 MET A N 1
ATOM 2202 C CA . MET A 1 273 ? -18.238 4.223 27.264 1.00 85.50 273 MET A CA 1
ATOM 2203 C C . MET A 1 273 ? -18.032 2.735 26.948 1.00 85.50 273 MET A C 1
ATOM 2205 O O . MET A 1 273 ? -18.914 1.916 27.199 1.00 85.50 273 MET A O 1
ATOM 2209 N N . MET A 1 274 ? -16.837 2.373 26.479 1.00 82.56 274 MET A N 1
ATOM 2210 C CA . MET A 1 274 ? -16.517 1.011 26.048 1.00 82.56 274 MET A CA 1
ATOM 2211 C C . MET A 1 274 ? -16.170 0.089 27.224 1.00 82.56 274 MET A C 1
ATOM 2213 O O . MET A 1 274 ? -16.532 -1.086 27.215 1.00 82.56 274 MET A O 1
ATOM 2217 N N . PHE A 1 275 ? -15.524 0.603 28.279 1.00 84.69 275 PHE A N 1
ATOM 2218 C CA . PHE A 1 275 ? -15.143 -0.197 29.452 1.00 84.69 275 PHE A CA 1
ATOM 2219 C C . PHE A 1 275 ? -16.333 -0.938 30.071 1.00 84.69 275 PHE A C 1
ATOM 2221 O O . PHE A 1 275 ? -16.194 -2.094 30.468 1.00 84.69 275 PHE A O 1
ATOM 2228 N N . LYS A 1 276 ? -17.501 -0.288 30.135 1.00 79.94 276 LYS A N 1
ATOM 2229 C CA . LYS A 1 276 ? -18.709 -0.872 30.727 1.00 79.94 276 LYS A CA 1
ATOM 2230 C C . LYS A 1 276 ? -19.242 -2.067 29.928 1.00 79.94 276 LYS A C 1
ATOM 2232 O O . LYS A 1 276 ? -19.839 -2.956 30.526 1.00 79.94 276 LYS A O 1
ATOM 2237 N N . ALA A 1 277 ? -19.038 -2.071 28.614 1.00 79.19 277 ALA A N 1
ATOM 2238 C CA . ALA A 1 277 ? -19.642 -3.039 27.708 1.00 79.19 277 ALA A CA 1
ATOM 2239 C C . ALA A 1 277 ? -18.700 -4.205 27.362 1.00 79.19 277 ALA A C 1
ATOM 2241 O O . ALA A 1 277 ? -19.119 -5.357 27.351 1.00 79.19 277 ALA A O 1
ATOM 2242 N N . ILE A 1 278 ? -17.414 -3.920 27.136 1.00 81.69 278 ILE A N 1
ATOM 2243 C CA . ILE A 1 278 ? -16.438 -4.911 26.642 1.00 81.69 278 ILE A CA 1
ATOM 2244 C C . ILE A 1 278 ? -15.239 -5.124 27.577 1.00 81.69 278 ILE A C 1
ATOM 2246 O O . ILE A 1 278 ? -14.358 -5.936 27.300 1.00 81.69 278 ILE A O 1
ATOM 2250 N N . GLY A 1 279 ? -15.199 -4.427 28.716 1.00 82.75 279 GLY A N 1
ATOM 2251 C CA . GLY A 1 279 ? -14.116 -4.534 29.691 1.00 82.75 279 GLY A CA 1
ATOM 2252 C C . GLY A 1 279 ? -12.841 -3.780 29.292 1.00 82.75 279 GLY A C 1
ATOM 2253 O O . GLY A 1 279 ? -12.683 -3.285 28.178 1.00 82.75 279 GLY A O 1
ATOM 2254 N N . MET A 1 280 ? -11.903 -3.658 30.238 1.00 83.06 280 MET A N 1
ATOM 2255 C CA . MET A 1 280 ? -10.752 -2.749 30.106 1.00 83.06 280 MET A CA 1
ATOM 2256 C C . MET A 1 280 ? -9.779 -3.112 28.989 1.00 83.06 280 MET A C 1
ATOM 2258 O O . MET A 1 280 ? -9.254 -2.218 28.329 1.00 83.06 280 MET A O 1
ATOM 2262 N N . ASN A 1 281 ? -9.493 -4.403 28.822 1.00 83.12 281 ASN A N 1
ATOM 2263 C CA . ASN A 1 281 ? -8.465 -4.851 27.889 1.00 83.12 281 ASN A CA 1
ATOM 2264 C C . ASN A 1 281 ? -8.933 -4.656 26.443 1.00 83.12 281 ASN A C 1
ATOM 2266 O O . ASN A 1 281 ? -8.250 -3.971 25.690 1.00 83.12 281 ASN A O 1
ATOM 2270 N N . ALA A 1 282 ? -10.130 -5.146 26.098 1.00 82.69 282 ALA A N 1
ATOM 2271 C CA . ALA A 1 282 ? -10.709 -4.966 24.767 1.00 82.69 282 ALA A CA 1
ATOM 2272 C C . ALA A 1 282 ? -10.956 -3.482 24.444 1.00 82.69 282 ALA A C 1
ATOM 2274 O O . ALA A 1 282 ? -10.593 -3.026 23.363 1.00 82.69 282 ALA A O 1
ATOM 2275 N N . ALA A 1 283 ? -11.471 -2.696 25.402 1.00 85.31 283 ALA A N 1
ATOM 2276 C CA . ALA A 1 283 ? -11.670 -1.258 25.209 1.00 85.31 283 ALA A CA 1
ATOM 2277 C C . ALA A 1 283 ? -10.363 -0.524 24.882 1.00 85.31 283 ALA A C 1
ATOM 2279 O O . ALA A 1 283 ? -10.326 0.278 23.955 1.00 85.31 283 ALA A O 1
ATOM 2280 N N . LYS A 1 284 ? -9.269 -0.809 25.601 1.00 86.56 284 LYS A N 1
ATOM 2281 C CA . LYS A 1 284 ? -7.966 -0.193 25.308 1.00 86.56 284 LYS A CA 1
ATOM 2282 C C . LYS A 1 284 ? -7.439 -0.581 23.930 1.00 86.56 284 LYS A C 1
ATOM 2284 O O . LYS A 1 284 ? -6.902 0.285 23.248 1.00 86.56 284 LYS A O 1
ATOM 2289 N N . THR A 1 285 ? -7.583 -1.843 23.531 1.00 87.19 285 THR A N 1
ATOM 2290 C CA . THR A 1 285 ? -7.134 -2.307 22.213 1.00 87.19 285 THR A CA 1
ATOM 2291 C C . THR A 1 285 ? -7.893 -1.599 21.096 1.00 87.19 285 THR A C 1
ATOM 2293 O O . THR A 1 285 ? -7.264 -0.992 20.236 1.00 87.19 285 THR A O 1
ATOM 2296 N N . ILE A 1 286 ? -9.228 -1.567 21.164 1.00 87.19 286 ILE A N 1
ATOM 2297 C CA . ILE A 1 286 ? -10.047 -0.902 20.142 1.00 87.19 286 ILE A CA 1
ATOM 2298 C C . ILE A 1 286 ? -9.758 0.605 20.100 1.00 87.19 286 ILE A C 1
ATOM 2300 O O . ILE A 1 286 ? -9.578 1.159 19.022 1.00 87.19 286 ILE A O 1
ATOM 2304 N N . ILE A 1 287 ? -9.627 1.276 21.250 1.00 88.12 287 ILE A N 1
ATOM 2305 C CA . ILE A 1 287 ? -9.295 2.712 21.297 1.00 88.12 287 ILE A CA 1
ATOM 2306 C C . ILE A 1 287 ? -7.921 2.999 20.680 1.00 88.12 287 ILE A C 1
ATOM 2308 O O . ILE A 1 287 ? -7.757 4.016 20.007 1.00 88.12 287 ILE A O 1
ATOM 2312 N N . ASN A 1 288 ? -6.931 2.129 20.892 1.00 88.50 288 ASN A N 1
ATOM 2313 C CA . ASN A 1 288 ? -5.616 2.292 20.273 1.00 88.50 288 ASN A CA 1
ATOM 2314 C C . ASN A 1 288 ? -5.701 2.199 18.744 1.00 88.50 288 ASN A C 1
ATOM 2316 O O . ASN A 1 288 ? -5.083 3.017 18.063 1.00 88.50 288 ASN A O 1
ATOM 2320 N N . ASP A 1 289 ? -6.490 1.265 18.216 1.00 87.38 289 ASP A N 1
ATOM 2321 C CA . ASP A 1 289 ? -6.697 1.130 16.772 1.00 87.38 289 ASP A CA 1
ATOM 2322 C C . ASP A 1 289 ? -7.484 2.320 16.205 1.00 87.38 289 ASP A C 1
ATOM 2324 O O . ASP A 1 289 ? -7.087 2.885 15.190 1.00 87.38 289 ASP A O 1
ATOM 2328 N N . VAL A 1 290 ? -8.514 2.810 16.906 1.00 87.81 290 VAL A N 1
ATOM 2329 C CA . VAL A 1 290 ? -9.228 4.053 16.543 1.00 87.81 290 VAL A CA 1
ATOM 2330 C C . VAL A 1 290 ? -8.269 5.245 16.477 1.00 87.81 290 VAL A C 1
ATOM 2332 O O . VAL A 1 290 ? -8.335 6.052 15.545 1.00 87.81 290 VAL A O 1
ATOM 2335 N N . ILE A 1 291 ? -7.344 5.362 17.434 1.00 87.94 291 ILE A N 1
ATOM 2336 C CA . ILE A 1 291 ? -6.306 6.400 17.426 1.00 87.94 291 ILE A CA 1
ATOM 2337 C C . ILE A 1 291 ? -5.385 6.241 16.210 1.00 87.94 291 ILE A C 1
ATOM 2339 O O . ILE A 1 291 ? -5.056 7.241 15.570 1.00 87.94 291 ILE A O 1
ATOM 2343 N N . GLN A 1 292 ? -4.981 5.018 15.858 1.00 85.56 292 GLN A N 1
ATOM 2344 C CA . GLN A 1 292 ? -4.168 4.778 14.661 1.00 85.56 292 GLN A CA 1
ATOM 2345 C C . GLN A 1 292 ? -4.906 5.174 13.376 1.00 85.56 292 GLN A C 1
ATOM 2347 O O . GLN A 1 292 ? -4.339 5.909 12.568 1.00 85.56 292 GLN A O 1
ATOM 2352 N N . ILE A 1 293 ? -6.176 4.786 13.231 1.00 85.06 293 ILE A N 1
ATOM 2353 C CA . ILE A 1 293 ? -7.032 5.182 12.101 1.00 85.06 293 ILE A CA 1
ATOM 2354 C C . ILE A 1 293 ? -7.133 6.713 12.024 1.00 85.06 293 ILE A C 1
ATOM 2356 O O . ILE A 1 293 ? -6.947 7.310 10.964 1.00 85.06 293 ILE A O 1
ATOM 2360 N N . THR A 1 294 ? -7.341 7.374 13.167 1.00 83.56 294 THR A N 1
ATOM 2361 C CA . THR A 1 294 ? -7.424 8.841 13.241 1.00 83.56 294 THR A CA 1
ATOM 2362 C C . THR A 1 294 ? -6.107 9.505 12.831 1.00 83.56 294 THR A C 1
ATOM 2364 O O . THR A 1 294 ? -6.115 10.492 12.097 1.00 83.56 294 THR A O 1
ATOM 2367 N N . ARG A 1 295 ? -4.956 8.961 13.252 1.00 83.12 295 ARG A N 1
ATOM 2368 C CA . ARG A 1 295 ? -3.634 9.461 12.840 1.00 83.12 295 ARG A CA 1
ATOM 2369 C C . ARG A 1 295 ? -3.438 9.374 11.332 1.00 83.12 295 ARG A C 1
ATOM 2371 O O . ARG A 1 295 ? -2.937 10.333 10.751 1.00 83.12 295 ARG A O 1
ATOM 2378 N N . LEU A 1 296 ? -3.830 8.261 10.710 1.00 79.12 296 LEU A N 1
ATOM 2379 C CA . LEU A 1 296 ? -3.746 8.087 9.258 1.00 79.12 296 LEU A CA 1
ATOM 2380 C C . LEU A 1 296 ? -4.626 9.115 8.530 1.00 79.12 296 LEU A C 1
ATOM 2382 O O . LEU A 1 296 ? -4.151 9.784 7.612 1.00 79.12 296 LEU A O 1
ATOM 2386 N N . GLY A 1 297 ? -5.853 9.335 9.015 1.00 73.69 297 GLY A N 1
ATOM 2387 C CA . GLY A 1 297 ? -6.761 10.349 8.468 1.00 73.69 297 GLY A CA 1
ATOM 2388 C C . GLY A 1 297 ? -6.237 11.788 8.594 1.00 73.69 297 GLY A C 1
ATOM 2389 O O . GLY A 1 297 ? -6.287 12.552 7.629 1.00 73.69 297 GLY A O 1
ATOM 2390 N N . VAL A 1 298 ? -5.684 12.164 9.755 1.00 69.94 298 VAL A N 1
ATOM 2391 C CA . VAL A 1 298 ? -5.149 13.518 10.018 1.00 69.94 298 VAL A CA 1
ATOM 2392 C C . VAL A 1 298 ? -3.822 13.771 9.293 1.00 69.94 298 VAL A C 1
ATOM 2394 O O . VAL A 1 298 ? -3.567 14.893 8.861 1.00 69.94 298 VAL A O 1
ATOM 2397 N N . ALA A 1 299 ? -2.982 12.747 9.112 1.00 64.44 299 ALA A N 1
ATOM 2398 C CA . ALA A 1 299 ? -1.703 12.857 8.404 1.00 64.44 299 ALA A CA 1
ATOM 2399 C C . ALA A 1 299 ? -1.849 13.094 6.888 1.00 64.44 299 ALA A C 1
ATOM 2401 O O . ALA A 1 299 ? -0.843 13.248 6.197 1.00 64.44 299 ALA A O 1
ATOM 2402 N N . GLY A 1 300 ? -3.077 13.135 6.362 1.00 55.62 300 GLY A N 1
ATOM 2403 C CA . GLY A 1 300 ? -3.312 13.363 4.942 1.00 55.62 300 GLY A CA 1
ATOM 2404 C C . GLY A 1 300 ? -2.986 12.148 4.075 1.00 55.62 300 GLY A C 1
ATOM 2405 O O . GLY A 1 300 ? -2.774 12.325 2.878 1.00 55.62 300 GLY A O 1
ATOM 2406 N N . TYR A 1 301 ? -2.994 10.928 4.634 1.00 43.81 301 TYR A N 1
ATOM 2407 C CA . TYR A 1 301 ? -3.170 9.716 3.826 1.00 43.81 301 TYR A CA 1
ATOM 2408 C C . TYR A 1 301 ? -4.607 9.730 3.290 1.00 43.81 301 TYR A C 1
ATOM 2410 O O . TYR A 1 301 ? -5.516 9.122 3.841 1.00 43.81 301 TYR A O 1
ATOM 2418 N N . HIS A 1 302 ? -4.841 10.559 2.277 1.00 38.00 302 HIS A N 1
ATOM 2419 C CA . HIS A 1 302 ? -6.043 10.506 1.467 1.00 38.00 302 HIS A CA 1
ATOM 2420 C C . HIS A 1 302 ? -5.763 9.541 0.319 1.00 38.00 302 HIS A C 1
ATOM 2422 O O . HIS A 1 302 ? -4.821 9.750 -0.449 1.00 38.00 302 HIS A O 1
ATOM 2428 N N . SER A 1 303 ? -6.579 8.488 0.269 1.00 34.56 303 SER A N 1
ATOM 2429 C CA . SER A 1 303 ? -6.905 7.723 -0.935 1.00 34.56 303 SER A CA 1
ATOM 2430 C C . SER A 1 303 ? -7.352 8.633 -2.080 1.00 34.56 303 SER A C 1
ATOM 2432 O O . SER A 1 303 ? -8.019 9.659 -1.792 1.00 34.56 303 SER A O 1
#